Protein AF-0000000072985046 (afdb_homodimer)

Sequence (370 aa):
MKVLVLFSSPNKKGNTFKLLEKFLEGLNQEVDFIDVYHKKIGPCIDCKVCYKIEECAIKDDMIEIYKKINESDLIVIATPIYFANVPSPLKALIDRLQVYWSKKYIRKDRENIREKTGVVLAVGGTYWDNMFMSSEEVLGLAFAAMDVKDIHKVYGVNTDHIPIEKNEEIMKKAYDLGCELKNKYMKVLVLFSSPNKKGNTFKLLEKFLEGLNQEVDFIDVYHKKIGPCIDCKVCYKIEECAIKDDMIEIYKKINESDLIVIATPIYFANVPSPLKALIDRLQVYWSKKYIRKDRENIREKTGVVLAVGGTYWDNMFMSSEEVLGLAFAAMDVKDIHKVYGVNTDHIPIEKNEEIMKKAYDLGCELKNKY

Secondary structure (DSSP, 8-state):
--EEEEE--S-TTSHHHHHHHHHHHHH-S-EEEEEGGGS--PPP----GGGTSSS-S--STHHHHHHHHHH-SEEEEEEE-BTTB--HHHHHHHHTTHHHHHIIIII----SPPPEEEEEEEE-SS--TTTTHHHHHHHHHHHHHTTEEEEEEEEE--TTTS-GGG-HHHHHHHHHHHHHHHHH-/--EEEEE--S-TTSHHHHHHHHHHHHH-S-EEEEEGGGS--PPP----GGGTSSS-S--STHHHHHHHHHH-SEEEEEEE-BTTB--HHHHHHHHTTHHHHHIIIII----S---EEEEEEEE-SS--TTTTHHHHHHHHHHHHHTTEEEEEEEEE--TTTS-GGG-HHHHHHHHHHHHHHHHH-

Solvent-accessible surface area (backbone atoms only — not comparable to full-atom values): 19300 Å² total; per-residue (Å²): 121,40,36,31,36,45,35,38,48,71,51,82,78,35,56,42,38,52,51,46,49,37,19,45,61,33,33,68,65,78,63,49,78,40,61,41,61,78,49,61,61,69,62,60,60,81,80,58,52,24,56,79,41,89,42,70,86,73,87,50,54,53,58,62,49,52,55,47,58,72,66,32,40,32,42,34,39,28,24,38,50,42,69,47,21,60,36,26,52,51,38,12,54,49,46,52,40,46,32,42,40,22,30,61,76,66,54,59,66,77,65,88,81,66,77,20,39,32,35,38,38,36,32,26,47,62,76,58,88,70,50,55,51,29,31,47,52,33,49,49,50,45,36,48,41,65,39,32,78,47,77,44,78,46,74,45,61,31,40,74,80,42,54,48,90,73,37,58,66,56,45,48,51,30,21,52,48,17,40,53,55,46,72,74,97,120,40,34,32,34,44,35,36,46,71,50,81,78,35,56,41,38,52,50,47,49,36,20,45,62,32,32,69,66,77,64,50,79,40,60,41,64,79,50,60,60,71,62,62,59,81,79,58,50,23,56,77,41,90,41,70,85,72,87,49,54,52,57,62,50,51,53,50,59,71,65,32,40,32,41,34,40,28,23,39,50,42,69,47,21,60,37,26,53,49,38,14,54,50,48,51,41,46,32,41,41,22,31,60,75,67,53,58,66,76,66,88,79,64,75,19,39,30,36,40,39,38,30,26,48,63,77,59,89,70,50,54,51,30,30,49,53,34,49,49,50,46,36,49,42,66,38,32,78,48,77,45,78,47,73,45,60,31,41,75,80,42,54,49,89,71,36,59,66,57,45,47,50,31,21,51,49,17,40,52,54,45,73,73,96

InterPro domains:
  IPR005025 NADPH-dependent FMN reductase-like domain [PF03358] (1-126)
  IPR029039 Flavoprotein-like superfamily [G3DSA:3.40.50.360] (1-182)
  IPR029039 Flavoprotein-like superfamily [SSF52218] (1-180)
  IPR051796 Iron-sulfur flavoprotein SsuE-like [PTHR43278] (1-184)

Foldseek 3Di:
DAEEEEEEDPDCPALLNLLVVLLCLLLVDDYHYDDLNPFDFDADPPPCPLLPPLDDPDDGPLVVVVVSLQPHQEYEYGAEADPLAGDPSVVRSLNVLVSLVSCVPRVVPDDPQREHAYEYHYEYQADDPCSNVVHCVSVVVSCVSSRYDHYYYQYHYNCVPPRNVRVVVSSVVSSVNSNVVSVVD/DAEEEEEEDPDCPALLNLLVVLLCLLLVDDYHYDHLNPFDFDADPPPCPLLPPLDDPDDGPLVVVVVSLQPHQEYEYGAEADPLAGDPSVVRSLNVLVSLVSCVPRVVVDDPQREHAYEYHYEYQADDPCSNVVHCVSVVVSCVSSRYDHYYYQYHYNCVPPRNVRVVVSSVVSSVNSNVVSVVD

Radius of gyration: 20.81 Å; Cα contacts (8 Å, |Δi|>4): 736; chains: 2; bounding box: 51×61×40 Å

Structure (mmCIF, N/CA/C/O backbone):
data_AF-0000000072985046-model_v1
#
loop_
_entity.id
_entity.type
_entity.pdbx_description
1 polymer 'Iron-sulfur flavoprotein'
#
loop_
_atom_site.group_PDB
_atom_site.id
_atom_site.type_symbol
_atom_site.label_atom_id
_atom_site.label_alt_id
_atom_site.label_comp_id
_atom_site.label_asym_id
_atom_site.label_entity_id
_atom_site.label_seq_id
_atom_site.pdbx_PDB_ins_code
_atom_site.Cartn_x
_atom_site.Cartn_y
_atom_site.Cartn_z
_atom_site.occupancy
_atom_site.B_iso_or_equiv
_atom_site.auth_seq_id
_atom_site.auth_comp_id
_atom_site.auth_asym_id
_atom_site.auth_atom_id
_atom_site.pdbx_PDB_model_num
ATOM 1 N N . MET A 1 1 ? -6.086 26.812 14.359 1 90.75 1 MET A N 1
ATOM 2 C CA . MET A 1 1 ? -6.039 25.703 13.398 1 90.75 1 MET A CA 1
ATOM 3 C C . MET A 1 1 ? -5.41 24.469 14.023 1 90.75 1 MET A C 1
ATOM 5 O O . MET A 1 1 ? -4.367 24.547 14.672 1 90.75 1 MET A O 1
ATOM 9 N N . LYS A 1 2 ? -6.039 23.297 14.031 1 96.19 2 LYS A N 1
ATOM 10 C CA . LYS A 1 2 ? -5.473 22.047 14.523 1 96.19 2 LYS A CA 1
ATOM 11 C C . LYS A 1 2 ? -4.824 21.25 13.383 1 96.19 2 LYS A C 1
ATOM 13 O O . LYS A 1 2 ? -5.508 20.828 12.453 1 96.19 2 LYS A O 1
ATOM 18 N N . VAL A 1 3 ? -3.486 21.047 13.523 1 98.31 3 VAL A N 1
ATOM 19 C CA . VAL A 1 3 ? -2.719 20.406 12.461 1 98.31 3 VAL A CA 1
ATOM 20 C C . VAL A 1 3 ? -2.307 19 12.891 1 98.31 3 VAL A C 1
ATOM 22 O O . VAL A 1 3 ? -1.715 18.828 13.961 1 98.31 3 VAL A O 1
ATOM 25 N N . LEU A 1 4 ? -2.674 18.047 12.094 1 98.75 4 LEU A N 1
ATOM 26 C CA . LEU A 1 4 ? -2.246 16.672 12.305 1 98.75 4 LEU A CA 1
ATOM 27 C C . LEU A 1 4 ? -1.216 16.25 11.266 1 98.75 4 LEU A C 1
ATOM 29 O O . LEU A 1 4 ? -1.454 16.391 10.062 1 98.75 4 LEU A O 1
ATOM 33 N N . VAL A 1 5 ? -0.057 15.852 11.711 1 98.88 5 VAL A N 1
ATOM 34 C CA . VAL A 1 5 ? 0.98 15.312 10.836 1 98.88 5 VAL A CA 1
ATOM 35 C C . VAL A 1 5 ? 1.042 13.797 10.977 1 98.88 5 VAL A C 1
ATOM 37 O O . VAL A 1 5 ? 1.238 13.273 12.078 1 98.88 5 VAL A O 1
ATOM 40 N N . LEU A 1 6 ? 0.804 13.148 9.891 1 98.88 6 LEU A N 1
ATOM 41 C CA . LEU A 1 6 ? 1.058 11.711 9.781 1 98.88 6 LEU A CA 1
ATOM 42 C C . LEU A 1 6 ? 2.373 11.453 9.055 1 98.88 6 LEU A C 1
ATOM 44 O O . LEU A 1 6 ? 2.428 11.484 7.82 1 98.88 6 LEU A O 1
ATOM 48 N N . PHE A 1 7 ? 3.408 11.203 9.852 1 98.88 7 PHE A N 1
ATOM 49 C CA . PHE A 1 7 ? 4.754 10.977 9.336 1 98.88 7 PHE A CA 1
ATOM 50 C C . PHE A 1 7 ? 5.008 9.492 9.125 1 98.88 7 PHE A C 1
ATOM 52 O O . PHE A 1 7 ? 4.848 8.695 10.055 1 98.88 7 PHE A O 1
ATOM 59 N N . SER A 1 8 ? 5.402 9.117 7.859 1 98.38 8 SER A N 1
ATOM 60 C CA . SER A 1 8 ? 5.434 7.688 7.562 1 98.38 8 SER A CA 1
ATOM 61 C C . SER A 1 8 ? 6.758 7.285 6.922 1 98.38 8 SER A C 1
ATOM 63 O O . SER A 1 8 ? 6.777 6.551 5.934 1 98.38 8 SER A O 1
ATOM 65 N N . SER A 1 9 ? 7.832 7.711 7.508 1 98.25 9 SER A N 1
ATOM 66 C CA . SER A 1 9 ? 9.164 7.285 7.082 1 98.25 9 SER A CA 1
ATOM 67 C C . SER A 1 9 ? 9.891 6.547 8.203 1 98.25 9 SER A C 1
ATOM 69 O O . SER A 1 9 ? 9.789 6.926 9.375 1 98.25 9 SER A O 1
ATOM 71 N N . PRO A 1 10 ? 10.602 5.465 7.82 1 97.56 10 PRO A N 1
ATOM 72 C CA . PRO A 1 10 ? 11.414 4.809 8.852 1 97.56 10 PRO A CA 1
ATOM 73 C C . PRO A 1 10 ? 12.617 5.641 9.273 1 97.56 10 PRO A C 1
ATOM 75 O O . PRO A 1 10 ? 13.172 5.426 10.359 1 97.56 10 PRO A O 1
ATOM 78 N N . ASN A 1 11 ? 13.109 6.516 8.383 1 95.38 11 ASN A N 1
ATOM 79 C CA . ASN A 1 11 ? 14.219 7.41 8.695 1 95.38 11 ASN A CA 1
ATOM 80 C C . ASN A 1 11 ? 13.727 8.719 9.312 1 95.38 11 ASN A C 1
ATOM 82 O O . ASN A 1 11 ? 13.258 9.609 8.602 1 95.38 11 ASN A O 1
ATOM 86 N N . LYS A 1 12 ? 13.945 8.914 10.57 1 94.94 12 LYS A N 1
ATOM 87 C CA . LYS A 1 12 ? 13.383 10.016 11.336 1 94.94 12 LYS A CA 1
ATOM 88 C C . LYS A 1 12 ? 14.055 11.336 10.977 1 94.94 12 LYS A C 1
ATOM 90 O O . LYS A 1 12 ? 13.547 12.414 11.297 1 94.94 12 LYS A O 1
ATOM 95 N N . LYS A 1 13 ? 15.164 11.258 10.305 1 95.38 13 LYS A N 1
ATOM 96 C CA . LYS A 1 13 ? 15.883 12.477 9.961 1 95.38 13 LYS A CA 1
ATOM 97 C C . LYS A 1 13 ? 16.281 12.484 8.492 1 95.38 13 LYS A C 1
ATOM 99 O O . LYS A 1 13 ? 17.281 13.109 8.117 1 95.38 13 LYS A O 1
ATOM 104 N N . GLY A 1 14 ? 15.562 11.648 7.723 1 96.5 14 GLY A N 1
ATOM 105 C CA . GLY A 1 14 ? 15.898 11.516 6.312 1 96.5 14 GLY A CA 1
ATOM 106 C C . GLY A 1 14 ? 15.242 12.578 5.445 1 96.5 14 GLY A C 1
ATOM 107 O O . GLY A 1 14 ? 14.859 13.641 5.938 1 96.5 14 GLY A O 1
ATOM 108 N N . ASN A 1 15 ? 15.211 12.336 4.18 1 97.94 15 ASN A N 1
ATOM 109 C CA . ASN A 1 15 ? 14.719 13.281 3.182 1 97.94 15 ASN A CA 1
ATOM 110 C C . ASN A 1 15 ? 13.273 13.68 3.443 1 97.94 15 ASN A C 1
ATOM 112 O O . ASN A 1 15 ? 12.914 14.852 3.354 1 97.94 15 ASN A O 1
ATOM 116 N N . THR A 1 16 ? 12.453 12.695 3.785 1 98.44 16 THR A N 1
ATOM 117 C CA . THR A 1 16 ? 11.039 12.953 4.055 1 98.44 16 THR A CA 1
ATOM 118 C C . THR A 1 16 ? 10.883 13.914 5.227 1 98.44 16 THR A C 1
ATOM 120 O O . THR A 1 16 ? 10.102 14.867 5.156 1 98.44 16 THR A O 1
ATOM 123 N N . PHE A 1 17 ? 11.648 13.688 6.277 1 98.5 17 PHE A N 1
ATOM 124 C CA . PHE A 1 17 ? 11.57 14.523 7.469 1 98.5 17 PHE A CA 1
ATOM 125 C C . PHE A 1 17 ? 12.031 15.945 7.16 1 98.5 17 PHE A C 1
ATOM 127 O O . PHE A 1 17 ? 11.422 16.922 7.613 1 98.5 17 PHE A O 1
ATOM 134 N N . LYS A 1 18 ? 13.102 16.078 6.441 1 98.56 18 LYS A N 1
ATOM 135 C CA . LYS A 1 18 ? 13.633 17.391 6.098 1 98.56 18 LYS A CA 1
ATOM 136 C C . LYS A 1 18 ? 12.625 18.203 5.293 1 98.56 18 LYS A C 1
ATOM 138 O O . LYS A 1 18 ? 12.484 19.406 5.504 1 98.56 18 LYS A O 1
ATOM 143 N N . LEU A 1 19 ? 11.945 17.547 4.375 1 98.75 19 LEU A N 1
ATOM 144 C CA . LEU A 1 19 ? 10.906 18.219 3.6 1 98.75 19 LEU A CA 1
ATOM 145 C C . LEU A 1 19 ? 9.758 18.672 4.504 1 98.75 19 LEU A C 1
ATOM 147 O O . LEU A 1 19 ? 9.281 19.797 4.387 1 98.75 19 LEU A O 1
ATOM 151 N N . LEU A 1 20 ? 9.336 17.766 5.391 1 98.81 20 LEU A N 1
ATOM 152 C CA . LEU A 1 20 ? 8.297 18.094 6.359 1 98.81 20 LEU A CA 1
ATOM 153 C C . LEU A 1 20 ? 8.711 19.266 7.238 1 98.81 20 LEU A C 1
ATOM 155 O O . LEU A 1 20 ? 7.926 20.188 7.461 1 98.81 20 LEU A O 1
ATOM 159 N N . GLU A 1 21 ? 9.93 19.188 7.676 1 98.62 21 GLU A N 1
ATOM 160 C CA . GLU A 1 21 ? 10.445 20.234 8.555 1 98.62 21 GLU A CA 1
ATOM 161 C C . GLU A 1 21 ? 10.391 21.609 7.871 1 98.62 21 GLU A C 1
ATOM 163 O O . GLU A 1 21 ? 10.023 22.594 8.5 1 98.62 21 GLU A O 1
ATOM 168 N N . LYS A 1 22 ? 10.773 21.641 6.668 1 98.75 22 LYS A N 1
ATOM 169 C CA . LYS A 1 22 ? 10.75 22.891 5.922 1 98.75 22 LYS A CA 1
ATOM 170 C C . LYS A 1 22 ? 9.328 23.438 5.793 1 98.75 22 LYS A C 1
ATOM 172 O O . LYS A 1 22 ? 9.094 24.641 5.949 1 98.75 22 LYS A O 1
ATOM 177 N N . PHE A 1 23 ? 8.383 22.547 5.422 1 98.88 23 PHE A N 1
ATOM 178 C CA . PHE A 1 23 ? 6.977 22.922 5.363 1 98.88 23 PHE A CA 1
ATOM 179 C C . PHE A 1 23 ? 6.512 23.484 6.699 1 98.88 23 PHE A C 1
ATOM 181 O O . PHE A 1 23 ? 5.848 24.531 6.738 1 98.88 23 PHE A O 1
ATOM 188 N N . LEU A 1 24 ? 6.867 22.797 7.824 1 98.69 24 LEU A N 1
ATOM 189 C CA . LEU A 1 24 ? 6.426 23.203 9.156 1 98.69 24 LEU A CA 1
ATOM 190 C C . LEU A 1 24 ? 7.059 24.531 9.562 1 98.69 24 LEU A C 1
ATOM 192 O O . LEU A 1 24 ? 6.449 25.312 10.297 1 98.69 24 LEU A O 1
ATOM 196 N N . GLU A 1 25 ? 8.328 24.75 9.133 1 98.56 25 GLU A N 1
ATOM 197 C CA . GLU A 1 25 ? 8.961 26.047 9.359 1 98.56 25 GLU A CA 1
ATOM 198 C C . GLU A 1 25 ? 8.102 27.188 8.805 1 98.56 25 GLU A C 1
ATOM 200 O O . GLU A 1 25 ? 7.941 28.219 9.461 1 98.56 25 GLU A O 1
ATOM 205 N N . GLY A 1 26 ? 7.605 26.984 7.621 1 98.56 26 GLY A N 1
ATOM 206 C CA . GLY A 1 26 ? 6.711 27.969 7.031 1 98.56 26 GLY A CA 1
ATOM 207 C C . GLY A 1 26 ? 5.391 28.094 7.766 1 98.56 26 GLY A C 1
ATOM 208 O O . GLY A 1 26 ? 4.895 29.203 7.977 1 98.56 26 GLY A O 1
ATOM 209 N N . LEU A 1 27 ? 4.836 26.938 8.078 1 98.38 27 LEU A N 1
ATOM 210 C CA . LEU A 1 27 ? 3.551 26.906 8.766 1 98.38 27 LEU A CA 1
ATOM 211 C C . LEU A 1 27 ? 3.652 27.578 10.133 1 98.38 27 LEU A C 1
ATOM 213 O O . LEU A 1 27 ? 2.729 28.281 10.555 1 98.38 27 LEU A O 1
ATOM 217 N N . ASN A 1 28 ? 4.738 27.375 10.906 1 97 28 ASN A N 1
ATOM 218 C CA . ASN A 1 28 ? 5.086 28 12.18 1 97 28 ASN A CA 1
ATOM 219 C C . ASN A 1 28 ? 3.953 27.875 13.195 1 97 28 ASN A C 1
ATOM 221 O O . ASN A 1 28 ? 3.52 28.859 13.781 1 97 28 ASN A O 1
ATOM 225 N N . GLN A 1 29 ? 3.377 26.609 13.352 1 96.19 29 GLN A N 1
ATOM 226 C CA . GLN A 1 29 ? 2.311 26.281 14.297 1 96.19 29 GLN A CA 1
ATOM 227 C C . GLN A 1 29 ? 2.598 24.969 15.023 1 96.19 29 GLN A C 1
ATOM 229 O O . GLN A 1 29 ? 3.379 24.156 14.539 1 96.19 29 GLN A O 1
ATOM 234 N N . GLU A 1 30 ? 2.004 24.906 16.172 1 96.19 30 GLU A N 1
ATOM 235 C CA . GLU A 1 30 ? 2.061 23.609 16.844 1 96.19 30 GLU A CA 1
ATOM 236 C C . GLU A 1 30 ? 1.306 22.547 16.062 1 96.19 30 GLU A C 1
ATOM 238 O O . GLU A 1 30 ? 0.272 22.828 15.461 1 96.19 30 GLU A O 1
ATOM 243 N N . VAL A 1 31 ? 1.843 21.375 16.109 1 98.12 31 VAL A N 1
ATOM 244 C CA . VAL A 1 31 ? 1.216 20.297 15.359 1 98.12 31 VAL A CA 1
ATOM 245 C C . VAL A 1 31 ? 1.075 19.062 16.25 1 98.12 31 VAL A C 1
ATOM 247 O O . VAL A 1 31 ? 1.825 18.891 17.219 1 98.12 31 VAL A O 1
ATOM 250 N N . ASP A 1 32 ? 0.076 18.25 16.062 1 98.25 32 ASP A N 1
ATOM 251 C CA . ASP A 1 32 ? 0.027 16.875 16.547 1 98.25 32 ASP A CA 1
ATOM 252 C C . ASP A 1 32 ? 0.788 15.938 15.625 1 98.25 32 ASP A C 1
ATOM 254 O O . ASP A 1 32 ? 0.343 15.664 14.508 1 98.25 32 ASP A O 1
ATOM 258 N N . PHE A 1 33 ? 1.877 15.477 16.109 1 98.5 33 PHE A N 1
ATOM 259 C CA . PHE A 1 33 ? 2.785 14.68 15.289 1 98.5 33 PHE A CA 1
ATOM 260 C C . PHE A 1 33 ? 2.645 13.195 15.609 1 98.5 33 PHE A C 1
ATOM 262 O O . PHE A 1 33 ? 2.838 12.781 16.75 1 98.5 33 PHE A O 1
ATOM 269 N N . ILE A 1 34 ? 2.262 12.438 14.609 1 98.69 34 ILE A N 1
ATOM 270 C CA . ILE A 1 34 ? 2.174 10.984 14.773 1 98.69 34 ILE A CA 1
ATOM 271 C C . ILE A 1 34 ? 3.211 10.305 13.891 1 98.69 34 ILE A C 1
ATOM 273 O O . ILE A 1 34 ? 3.191 10.461 12.664 1 98.69 34 ILE A O 1
ATOM 277 N N . ASP A 1 35 ? 4.105 9.602 14.492 1 98.31 35 ASP A N 1
ATOM 278 C CA . ASP A 1 35 ? 5.027 8.719 13.781 1 98.31 35 ASP A CA 1
ATOM 279 C C . ASP A 1 35 ? 4.371 7.387 13.445 1 98.31 35 ASP A C 1
ATOM 281 O O . ASP A 1 35 ? 4.414 6.449 14.242 1 98.31 35 ASP A O 1
ATOM 285 N N . VAL A 1 36 ? 3.885 7.262 12.234 1 98.38 36 VAL A N 1
ATOM 286 C CA . VAL A 1 36 ? 3.043 6.141 11.836 1 98.38 36 VAL A CA 1
ATOM 287 C C . VAL A 1 36 ? 3.857 4.848 11.852 1 98.38 36 VAL A C 1
ATOM 289 O O . VAL A 1 36 ? 3.334 3.779 12.172 1 98.38 36 VAL A O 1
ATOM 292 N N . TYR A 1 37 ? 5.152 4.875 11.562 1 95.94 37 TYR A N 1
ATOM 293 C CA . TYR A 1 37 ? 6.004 3.695 11.445 1 95.94 37 TYR A CA 1
ATOM 294 C C . TYR A 1 37 ? 6.172 3.008 12.797 1 95.94 37 TYR A C 1
ATOM 296 O O . TYR A 1 37 ? 6.457 1.811 12.859 1 95.94 37 TYR A O 1
ATOM 304 N N . HIS A 1 38 ? 5.961 3.744 13.828 1 94.62 38 HIS A N 1
ATOM 305 C CA . HIS A 1 38 ? 6.195 3.18 15.156 1 94.62 38 HIS A CA 1
ATOM 306 C C . HIS A 1 38 ? 4.883 2.916 15.883 1 94.62 38 HIS A C 1
ATOM 308 O O . HIS A 1 38 ? 4.883 2.566 17.062 1 94.62 38 HIS A O 1
ATOM 314 N N . LYS A 1 39 ? 3.797 3.135 15.234 1 97.69 39 LYS A N 1
ATOM 315 C CA . LYS A 1 39 ? 2.484 2.807 15.781 1 97.69 39 LYS A CA 1
ATOM 316 C C . LYS A 1 39 ? 2.117 1.353 15.5 1 97.69 39 LYS A C 1
ATOM 318 O O . LYS A 1 39 ? 2.576 0.772 14.516 1 97.69 39 LYS A O 1
ATOM 323 N N . LYS A 1 40 ? 1.414 0.791 16.422 1 97.44 40 LYS A N 1
ATOM 324 C CA . LYS A 1 40 ? 0.851 -0.54 16.219 1 97.44 40 LYS A CA 1
ATOM 325 C C . LYS A 1 40 ? -0.545 -0.458 15.602 1 97.44 40 LYS A C 1
ATOM 327 O O . LYS A 1 40 ? -1.539 -0.354 16.328 1 97.44 40 LYS A O 1
ATOM 332 N N . ILE A 1 41 ? -0.606 -0.567 14.312 1 98.31 41 ILE A N 1
ATOM 333 C CA . ILE A 1 41 ? -1.854 -0.522 13.562 1 98.31 41 ILE A CA 1
ATOM 334 C C . ILE A 1 41 ? -2.039 -1.827 12.789 1 98.31 41 ILE A C 1
ATOM 336 O O . ILE A 1 41 ? -1.304 -2.105 11.836 1 98.31 41 ILE A O 1
ATOM 340 N N . GLY A 1 42 ? -2.959 -2.674 13.211 1 97.75 42 GLY A N 1
ATOM 341 C CA . GLY A 1 42 ? -3.248 -3.918 12.516 1 97.75 42 GLY A CA 1
ATOM 342 C C . GLY A 1 42 ? -3.949 -3.709 11.18 1 97.75 42 GLY A C 1
ATOM 343 O O . GLY A 1 42 ? -4.594 -2.68 10.969 1 97.75 42 GLY A O 1
ATOM 344 N N . PRO A 1 43 ? -3.74 -4.668 10.297 1 98.25 43 PRO A N 1
ATOM 345 C CA . PRO A 1 43 ? -4.453 -4.555 9.016 1 98.25 43 PRO A CA 1
ATOM 346 C C . PRO A 1 43 ? -5.969 -4.656 9.18 1 98.25 43 PRO A C 1
ATOM 348 O O . PRO A 1 43 ? -6.453 -5.273 10.133 1 98.25 43 PRO A O 1
ATOM 351 N N . CYS A 1 44 ? -6.699 -3.971 8.305 1 98.12 44 CYS A N 1
ATOM 352 C CA . CYS A 1 44 ? -8.141 -4.176 8.25 1 98.12 44 CYS A CA 1
ATOM 353 C C . CYS A 1 44 ? -8.477 -5.645 8.008 1 98.12 44 CYS A C 1
ATOM 355 O O . CYS A 1 44 ? -7.895 -6.281 7.129 1 98.12 44 CYS A O 1
ATOM 357 N N . ILE A 1 45 ? -9.453 -6.16 8.75 1 97.06 45 ILE A N 1
ATOM 358 C CA . ILE A 1 45 ? -9.75 -7.582 8.641 1 97.06 45 ILE A CA 1
ATOM 359 C C . ILE A 1 45 ? -11.117 -7.777 7.992 1 97.06 45 ILE A C 1
ATOM 361 O O . ILE A 1 45 ? -11.672 -8.875 8.008 1 97.06 45 ILE A O 1
ATOM 365 N N . ASP A 1 46 ? -11.625 -6.68 7.516 1 96.19 46 ASP A N 1
ATOM 366 C CA . ASP A 1 46 ? -12.883 -6.695 6.77 1 96.19 46 ASP A CA 1
ATOM 367 C C . ASP A 1 46 ? -13.992 -7.363 7.578 1 96.19 46 ASP A C 1
ATOM 369 O O . ASP A 1 46 ? -14.758 -8.164 7.043 1 96.19 46 ASP A O 1
ATOM 373 N N . CYS A 1 47 ? -14.148 -7.051 8.82 1 96.56 47 CYS A N 1
ATOM 374 C CA . CYS A 1 47 ? -15.156 -7.652 9.688 1 96.56 47 CYS A CA 1
ATOM 375 C C . CYS A 1 47 ? -16.516 -6.98 9.508 1 96.56 47 CYS A C 1
ATOM 377 O O . CYS A 1 47 ? -17.531 -7.496 9.961 1 96.56 47 CYS A O 1
ATOM 379 N N . LYS A 1 48 ? -16.562 -5.824 9.031 1 94.81 48 LYS A N 1
ATOM 380 C CA . LYS A 1 48 ? -17.75 -5.094 8.602 1 94.81 48 LYS A CA 1
ATOM 381 C C . LYS A 1 48 ? -18.484 -4.496 9.797 1 94.81 48 LYS A C 1
ATOM 383 O O . LYS A 1 48 ? -19.641 -4.066 9.672 1 94.81 48 LYS A O 1
ATOM 388 N N . VAL A 1 49 ? -17.859 -4.473 10.914 1 97.19 49 VAL A N 1
ATOM 389 C CA . VAL A 1 49 ? -18.438 -3.807 12.07 1 97.19 49 VAL A CA 1
ATOM 390 C C . VAL A 1 49 ? -18.719 -2.342 11.742 1 97.19 49 VAL A C 1
ATOM 392 O O . VAL A 1 49 ? -19.766 -1.808 12.094 1 97.19 49 VAL A O 1
ATOM 395 N N . CYS A 1 50 ? -17.828 -1.75 10.969 1 96.19 50 CYS A N 1
ATOM 396 C CA . CYS A 1 50 ? -17.922 -0.327 10.664 1 96.19 50 CYS A CA 1
ATOM 397 C C . CYS A 1 50 ? -19.062 -0.06 9.688 1 96.19 50 CYS A C 1
ATOM 399 O O . CYS A 1 50 ? -19.438 1.094 9.453 1 96.19 50 CYS A O 1
ATOM 401 N N . TYR A 1 51 ? -19.625 -1.151 9.117 1 95 51 TYR A N 1
ATOM 402 C CA . TYR A 1 51 ? -20.781 -1.005 8.266 1 95 51 TYR A CA 1
ATOM 403 C C . TYR A 1 51 ? -22.031 -0.69 9.086 1 95 51 TYR A C 1
ATOM 405 O O . TYR A 1 51 ? -23.016 -0.176 8.555 1 95 51 TYR A O 1
ATOM 413 N N . LYS A 1 52 ? -21.984 -1.006 10.445 1 95.81 52 LYS A N 1
ATOM 414 C CA . LYS A 1 52 ? -23.156 -0.869 11.305 1 95.81 52 LYS A CA 1
ATOM 415 C C . LYS A 1 52 ? -22.984 0.294 12.281 1 95.81 52 LYS A C 1
ATOM 417 O O . LYS A 1 52 ? -23.969 0.969 12.625 1 95.81 52 LYS A O 1
ATOM 422 N N . ILE A 1 53 ? -21.812 0.523 12.742 1 94.38 53 ILE A N 1
ATOM 423 C CA . ILE A 1 53 ? -21.547 1.6 13.688 1 94.38 53 ILE A CA 1
ATOM 424 C C . ILE A 1 53 ? -20.266 2.328 13.281 1 94.38 53 ILE A C 1
ATOM 426 O O . ILE A 1 53 ? -19.406 1.764 12.594 1 94.38 53 ILE A O 1
ATOM 430 N N . GLU A 1 54 ? -20.047 3.533 13.68 1 91.88 54 GLU A N 1
ATOM 431 C CA . GLU A 1 54 ? -18.859 4.316 13.359 1 91.88 54 GLU A CA 1
ATOM 432 C C . GLU A 1 54 ? -17.703 3.971 14.289 1 91.88 54 GLU A C 1
ATOM 434 O O . GLU A 1 54 ? -17.156 4.848 14.961 1 91.88 54 GLU A O 1
ATOM 439 N N . GLU A 1 55 ? -17.422 2.787 14.266 1 94.19 55 GLU A N 1
ATOM 440 C CA . GLU A 1 55 ? -16.328 2.287 15.094 1 94.19 55 GLU A CA 1
ATOM 441 C C . GLU A 1 55 ? -15.641 1.099 14.43 1 94.19 55 GLU A C 1
ATOM 443 O O . GLU A 1 55 ? -16.266 0.334 13.695 1 94.19 55 GLU A O 1
ATOM 448 N N . CYS A 1 56 ? -14.367 1.035 14.672 1 96.94 56 CYS A N 1
ATOM 449 C CA . CYS A 1 56 ? -13.617 -0.146 14.258 1 96.94 56 CYS A CA 1
ATOM 450 C C . CYS A 1 56 ? -13.586 -1.189 15.367 1 96.94 56 CYS A C 1
ATOM 452 O O . CYS A 1 56 ? -13.445 -0.848 16.547 1 96.94 56 CYS A O 1
ATOM 454 N N . ALA A 1 57 ? -13.625 -2.475 15.023 1 97.19 57 ALA A N 1
ATOM 455 C CA . ALA A 1 57 ? -13.625 -3.564 16 1 97.19 57 ALA A CA 1
ATOM 456 C C . ALA A 1 57 ? -12.234 -3.768 16.594 1 97.19 57 ALA A C 1
ATOM 458 O O . ALA A 1 57 ? -12.094 -4.328 17.688 1 97.19 57 ALA A O 1
ATOM 459 N N . ILE A 1 58 ? -11.227 -3.354 15.844 1 97.62 58 ILE A N 1
ATOM 460 C CA . ILE A 1 58 ? -9.844 -3.533 16.266 1 97.62 58 ILE A CA 1
ATOM 461 C C . ILE A 1 58 ? -9.453 -2.404 17.219 1 97.62 58 ILE A C 1
ATOM 463 O O . ILE A 1 58 ? -9.602 -1.225 16.891 1 97.62 58 ILE A O 1
ATOM 467 N N . LYS A 1 59 ? -9.008 -2.701 18.406 1 97.5 59 LYS A N 1
ATOM 468 C CA . LYS A 1 59 ? -8.57 -1.715 19.391 1 97.5 59 LYS A CA 1
ATOM 469 C C . LYS A 1 59 ? -7.043 -1.631 19.438 1 97.5 59 LYS A C 1
ATOM 471 O O . LYS A 1 59 ? -6.395 -2.426 20.109 1 97.5 59 LYS A O 1
ATOM 476 N N . ASP A 1 60 ? -6.488 -0.791 18.734 1 98.31 60 ASP A N 1
ATOM 477 C CA . ASP A 1 60 ? -5.051 -0.547 18.719 1 98.31 60 ASP A CA 1
ATOM 478 C C . ASP A 1 60 ? -4.746 0.944 18.594 1 98.31 60 ASP A C 1
ATOM 480 O O . ASP A 1 60 ? -5.559 1.783 19 1 98.31 60 ASP A O 1
ATOM 484 N N . ASP A 1 61 ? -3.594 1.335 18.172 1 98.44 61 ASP A N 1
ATOM 485 C CA . ASP A 1 61 ? -3.156 2.727 18.156 1 98.44 61 ASP A CA 1
ATOM 486 C C . ASP A 1 61 ? -4.012 3.564 17.219 1 98.44 61 ASP A C 1
ATOM 488 O O . ASP A 1 61 ? -3.98 4.797 17.266 1 98.44 61 ASP A O 1
ATOM 492 N N . MET A 1 62 ? -4.824 2.902 16.344 1 98.38 62 MET A N 1
ATOM 493 C CA . MET A 1 62 ? -5.656 3.635 15.398 1 98.38 62 MET A CA 1
ATOM 494 C C . MET A 1 62 ? -6.723 4.445 16.125 1 98.38 62 MET A C 1
ATOM 496 O O . MET A 1 62 ? -7.215 5.445 15.594 1 98.38 62 MET A O 1
ATOM 500 N N . ILE A 1 63 ? -7.117 4.02 17.312 1 97.38 63 ILE A N 1
ATOM 501 C CA . ILE A 1 63 ? -8.188 4.676 18.062 1 97.38 63 ILE A CA 1
ATOM 502 C C . ILE A 1 63 ? -7.816 6.137 18.312 1 97.38 63 ILE A C 1
ATOM 504 O O . ILE A 1 63 ? -8.609 7.039 18.047 1 97.38 63 ILE A O 1
ATOM 508 N N . GLU A 1 64 ? -6.617 6.316 18.781 1 97.38 64 GLU A N 1
ATOM 509 C CA . GLU A 1 64 ? -6.168 7.684 19.031 1 97.38 64 GLU A CA 1
ATOM 510 C C . GLU A 1 64 ? -6.051 8.477 17.734 1 97.38 64 GLU A C 1
ATOM 512 O O . GLU A 1 64 ? -6.32 9.68 17.703 1 97.38 64 GLU A O 1
ATOM 517 N N . ILE A 1 65 ? -5.688 7.84 16.688 1 98.38 65 ILE A N 1
ATOM 518 C CA . ILE A 1 65 ? -5.488 8.492 15.391 1 98.38 65 ILE A CA 1
ATOM 519 C C . ILE A 1 65 ? -6.836 8.953 14.836 1 98.38 65 ILE A C 1
ATOM 521 O O . ILE A 1 65 ? -6.953 10.062 14.312 1 98.38 65 ILE A O 1
ATOM 525 N N . TYR A 1 66 ? -7.879 8.125 15.039 1 97.38 66 TYR A N 1
ATOM 526 C CA . TYR A 1 66 ? -9.219 8.539 14.641 1 97.38 66 TYR A CA 1
ATOM 527 C C . TYR A 1 66 ? -9.609 9.852 15.32 1 97.38 66 TYR A C 1
ATOM 529 O O . TYR A 1 66 ? -10.109 10.766 14.672 1 97.38 66 TYR A O 1
ATOM 537 N N . LYS A 1 67 ? -9.398 9.914 16.594 1 96.81 67 LYS A N 1
ATOM 538 C CA . LYS A 1 67 ? -9.734 11.109 17.359 1 96.81 67 LYS A CA 1
ATOM 539 C C . LYS A 1 67 ? -9 12.328 16.828 1 96.81 67 LYS A C 1
ATOM 541 O O . LYS A 1 67 ? -9.609 13.383 16.625 1 96.81 67 LYS A O 1
ATOM 546 N N . LYS A 1 68 ? -7.75 12.148 16.547 1 97.81 68 LYS A N 1
ATOM 547 C CA . LYS A 1 68 ? -6.938 13.266 16.062 1 97.81 68 LYS A CA 1
ATOM 548 C C . LYS A 1 68 ? -7.355 13.688 14.664 1 97.81 68 LYS A C 1
ATOM 550 O O . LYS A 1 68 ? -7.352 14.883 14.344 1 97.81 68 LYS A O 1
ATOM 555 N N . ILE A 1 69 ? -7.691 12.75 13.828 1 97.38 69 ILE A N 1
ATOM 556 C CA . ILE A 1 69 ? -8.203 13.062 12.5 1 97.38 69 ILE A CA 1
ATOM 557 C C . ILE A 1 69 ? -9.477 13.898 12.617 1 97.38 69 ILE A C 1
ATOM 559 O O . ILE A 1 69 ? -9.602 14.93 11.953 1 97.38 69 ILE A O 1
ATOM 563 N N . ASN A 1 70 ? -10.344 13.469 13.508 1 95.56 70 ASN A N 1
ATOM 564 C CA . ASN A 1 70 ? -11.633 14.133 13.664 1 95.56 70 ASN A CA 1
ATOM 565 C C . ASN A 1 70 ? -11.469 15.562 14.156 1 95.56 70 ASN A C 1
ATOM 567 O O . ASN A 1 70 ? -12.258 16.438 13.805 1 95.56 70 ASN A O 1
ATOM 571 N N . GLU A 1 71 ? -10.469 15.812 14.859 1 95.44 71 GLU A N 1
ATOM 572 C CA . GLU A 1 71 ? -10.281 17.109 15.5 1 95.44 71 GLU A CA 1
ATOM 573 C C . GLU A 1 71 ? -9.453 18.047 14.625 1 95.44 71 GLU A C 1
ATOM 575 O O . GLU A 1 71 ? -9.398 19.25 14.883 1 95.44 71 GLU A O 1
ATOM 580 N N . SER A 1 72 ? -8.922 17.594 13.562 1 96.5 72 SER A N 1
ATOM 581 C CA . SER A 1 72 ? -7.938 18.375 12.812 1 96.5 72 SER A CA 1
ATOM 582 C C . SER A 1 72 ? -8.602 19.234 11.75 1 96.5 72 SER A C 1
ATOM 584 O O . SER A 1 72 ? -9.695 18.922 11.281 1 96.5 72 SER A O 1
ATOM 586 N N . ASP A 1 73 ? -7.949 20.375 11.461 1 96.75 73 ASP A N 1
ATOM 587 C CA . ASP A 1 73 ? -8.328 21.25 10.359 1 96.75 73 ASP A CA 1
ATOM 588 C C . ASP A 1 73 ? -7.449 21.016 9.141 1 96.75 73 ASP A C 1
ATOM 590 O O . ASP A 1 73 ? -7.883 21.219 8.008 1 96.75 73 ASP A O 1
ATOM 594 N N . LEU A 1 74 ? -6.211 20.641 9.406 1 98 74 LEU A N 1
ATOM 595 C CA . LEU A 1 74 ? -5.184 20.375 8.406 1 98 74 LEU A CA 1
ATOM 596 C C . LEU A 1 74 ? -4.512 19.031 8.656 1 98 74 LEU A C 1
ATOM 598 O O . LEU A 1 74 ? -4.047 18.766 9.766 1 98 74 LEU A O 1
ATOM 602 N N . ILE A 1 75 ? -4.551 18.203 7.652 1 98.75 75 ILE A N 1
ATOM 603 C CA . ILE A 1 75 ? -3.881 16.906 7.754 1 98.75 75 ILE A CA 1
ATOM 604 C C . ILE A 1 75 ? -2.699 16.859 6.789 1 98.75 75 ILE A C 1
ATOM 606 O O . ILE A 1 75 ? -2.873 17.016 5.578 1 98.75 75 ILE A O 1
ATOM 610 N N . VAL A 1 76 ? -1.501 16.688 7.301 1 98.94 76 VAL A N 1
ATOM 611 C CA . VAL A 1 76 ? -0.271 16.594 6.523 1 98.94 76 VAL A CA 1
ATOM 612 C C . VAL A 1 76 ? 0.228 15.148 6.523 1 98.94 76 VAL A C 1
ATOM 614 O O . VAL A 1 76 ? 0.46 14.57 7.586 1 98.94 76 VAL A O 1
ATOM 617 N N . ILE A 1 77 ? 0.342 14.594 5.367 1 98.94 77 ILE A N 1
ATOM 618 C CA . ILE A 1 77 ? 0.96 13.281 5.223 1 98.94 77 ILE A CA 1
ATOM 619 C C . ILE A 1 77 ? 2.35 13.43 4.605 1 98.94 77 ILE A C 1
ATOM 621 O O . ILE A 1 77 ? 2.486 13.906 3.477 1 98.94 77 ILE A O 1
ATOM 625 N N . ALA A 1 78 ? 3.354 13.148 5.344 1 98.88 78 ALA A N 1
ATOM 626 C CA . ALA A 1 78 ? 4.742 13.125 4.883 1 98.88 78 ALA A CA 1
ATOM 627 C C . ALA A 1 78 ? 5.25 11.695 4.738 1 98.88 78 ALA A C 1
ATOM 629 O O . ALA A 1 78 ? 5.297 10.945 5.719 1 98.88 78 ALA A O 1
ATOM 630 N N . THR A 1 79 ? 5.668 11.352 3.562 1 98.75 79 THR A N 1
ATOM 631 C CA . THR A 1 79 ? 5.91 9.93 3.33 1 98.75 79 THR A CA 1
ATOM 632 C C . THR A 1 79 ? 6.926 9.734 2.207 1 98.75 79 THR A C 1
ATOM 634 O O . THR A 1 79 ? 6.926 10.477 1.226 1 98.75 79 THR A O 1
ATOM 637 N N . PRO A 1 80 ? 7.809 8.742 2.328 1 98.06 80 PRO A N 1
ATOM 638 C CA . PRO A 1 80 ? 8.523 8.258 1.145 1 98.06 80 PRO A CA 1
ATOM 639 C C . PRO A 1 80 ? 7.641 7.422 0.221 1 98.06 80 PRO A C 1
ATOM 641 O O . PRO A 1 80 ? 6.508 7.094 0.578 1 98.06 80 PRO A O 1
ATOM 644 N N . ILE A 1 81 ? 8.148 7.188 -0.981 1 97.75 81 ILE A N 1
ATOM 645 C CA . ILE A 1 81 ? 7.48 6.289 -1.921 1 97.75 81 ILE A CA 1
ATOM 646 C C . ILE A 1 81 ? 8.258 4.98 -2.023 1 97.75 81 ILE A C 1
ATOM 648 O O . ILE A 1 81 ? 9.438 4.98 -2.381 1 97.75 81 ILE A O 1
ATOM 652 N N . TYR A 1 82 ? 7.66 3.883 -1.63 1 97.56 82 TYR A N 1
ATOM 653 C CA . TYR A 1 82 ? 8.211 2.535 -1.725 1 97.56 82 TYR A CA 1
ATOM 654 C C . TYR A 1 82 ? 7.438 1.7 -2.736 1 97.56 82 TYR A C 1
ATOM 656 O O . TYR A 1 82 ? 6.23 1.48 -2.576 1 97.56 82 TYR A O 1
ATOM 664 N N . PHE A 1 83 ? 8.164 1.271 -3.773 1 97.38 83 PHE A N 1
ATOM 665 C CA . PHE A 1 83 ? 7.551 0.485 -4.836 1 97.38 83 PHE A CA 1
ATOM 666 C C . PHE A 1 83 ? 6.32 1.193 -5.391 1 97.38 83 PHE A C 1
ATOM 668 O O . PHE A 1 83 ? 5.242 0.604 -5.469 1 97.38 83 PHE A O 1
ATOM 675 N N . ALA A 1 84 ? 6.465 2.459 -5.668 1 97.06 84 ALA A N 1
ATOM 676 C CA . ALA A 1 84 ? 5.535 3.309 -6.406 1 97.06 84 ALA A CA 1
ATOM 677 C C . ALA A 1 84 ? 4.359 3.734 -5.527 1 97.06 84 ALA A C 1
ATOM 679 O O . ALA A 1 84 ? 3.406 4.348 -6.012 1 97.06 84 ALA A O 1
ATOM 680 N N . ASN A 1 85 ? 4.387 3.469 -4.281 1 98.31 85 ASN A N 1
ATOM 681 C CA . ASN A 1 85 ? 3.281 3.834 -3.4 1 98.31 85 ASN A CA 1
ATOM 682 C C . ASN A 1 85 ? 3.762 4.102 -1.978 1 98.31 85 ASN A C 1
ATOM 684 O O . ASN A 1 85 ? 4.965 4.141 -1.721 1 98.31 85 ASN A O 1
ATOM 688 N N . VAL A 1 86 ? 2.846 4.391 -1.039 1 98.69 86 VAL A N 1
ATOM 689 C CA . VAL A 1 86 ? 3.184 4.684 0.349 1 98.69 86 VAL A CA 1
ATOM 690 C C . VAL A 1 86 ? 3.707 3.422 1.033 1 98.69 86 VAL A C 1
ATOM 692 O O . VAL A 1 86 ? 3.4 2.307 0.608 1 98.69 86 VAL A O 1
ATOM 695 N N . PRO A 1 87 ? 4.543 3.592 2.072 1 98.69 87 PRO A N 1
ATOM 696 C CA . PRO A 1 87 ? 5.008 2.42 2.818 1 98.69 87 PRO A CA 1
ATOM 697 C C . PRO A 1 87 ? 3.875 1.677 3.52 1 98.69 87 PRO A C 1
ATOM 699 O O . PRO A 1 87 ? 2.818 2.258 3.779 1 98.69 87 PRO A O 1
ATOM 702 N N . SER A 1 88 ? 4.16 0.423 3.83 1 98.75 88 SER A N 1
ATOM 703 C CA . SER A 1 88 ? 3.129 -0.485 4.324 1 98.75 88 SER A CA 1
ATOM 704 C C . SER A 1 88 ? 2.52 0.026 5.625 1 98.75 88 SER A C 1
ATOM 706 O O . SER A 1 88 ? 1.318 -0.125 5.855 1 98.75 88 SER A O 1
ATOM 708 N N . PRO A 1 89 ? 3.262 0.69 6.566 1 98.75 89 PRO A N 1
ATOM 709 C CA . PRO A 1 89 ? 2.609 1.175 7.785 1 98.75 89 PRO A CA 1
ATOM 710 C C . PRO A 1 89 ? 1.55 2.238 7.504 1 98.75 89 PRO A C 1
ATOM 712 O O . PRO A 1 89 ? 0.488 2.236 8.133 1 98.75 89 PRO A O 1
ATOM 715 N N . LEU A 1 90 ? 1.854 3.143 6.566 1 98.88 90 LEU A N 1
ATOM 716 C CA . LEU A 1 90 ? 0.853 4.137 6.199 1 98.88 90 LEU A CA 1
ATOM 717 C C . LEU A 1 90 ? -0.324 3.486 5.48 1 98.88 90 LEU A C 1
ATOM 719 O O . LEU A 1 90 ? -1.474 3.893 5.668 1 98.88 90 LEU A O 1
ATOM 723 N N . LYS A 1 91 ? -0.025 2.494 4.645 1 98.88 91 LYS A N 1
ATOM 724 C CA . LYS A 1 91 ? -1.101 1.786 3.957 1 98.88 91 LYS A CA 1
ATOM 725 C C . LYS A 1 91 ? -2.031 1.098 4.953 1 98.88 91 LYS A C 1
ATOM 727 O O . LYS A 1 91 ? -3.236 1 4.719 1 98.88 91 LYS A O 1
ATOM 732 N N . ALA A 1 92 ? -1.484 0.566 6.023 1 98.81 92 ALA A N 1
ATOM 733 C CA . ALA A 1 92 ? -2.316 -0.029 7.066 1 98.81 92 ALA A CA 1
ATOM 734 C C . ALA A 1 92 ? -3.273 1.001 7.66 1 98.81 92 ALA A C 1
ATOM 736 O O . ALA A 1 92 ? -4.461 0.725 7.836 1 98.81 92 ALA A O 1
ATOM 737 N N . LEU A 1 93 ? -2.766 2.172 7.98 1 98.94 93 LEU A N 1
ATOM 738 C CA . LEU A 1 93 ? -3.6 3.258 8.484 1 98.94 93 LEU A CA 1
ATOM 739 C C . LEU A 1 93 ? -4.699 3.602 7.484 1 98.94 93 LEU A C 1
ATOM 741 O O . LEU A 1 93 ? -5.867 3.74 7.859 1 98.94 93 LEU A O 1
ATOM 745 N N . ILE A 1 94 ? -4.32 3.707 6.223 1 98.88 94 ILE A N 1
ATOM 746 C CA . ILE A 1 94 ? -5.254 4.094 5.168 1 98.88 94 ILE A CA 1
ATOM 747 C C . ILE A 1 94 ? -6.352 3.035 5.039 1 98.88 94 ILE A C 1
ATOM 749 O O . ILE A 1 94 ? -7.531 3.367 4.918 1 98.88 94 ILE A O 1
ATOM 753 N N . ASP A 1 95 ? -5.965 1.735 5.102 1 98.62 95 ASP A N 1
ATOM 754 C CA . ASP A 1 95 ? -6.957 0.667 5.008 1 98.62 95 ASP A CA 1
ATOM 755 C C . ASP A 1 95 ? -7.953 0.737 6.16 1 98.62 95 ASP A C 1
ATOM 757 O O . ASP A 1 95 ? -9.117 0.363 6.004 1 98.62 95 ASP A O 1
ATOM 761 N N . ARG A 1 96 ? -7.523 1.271 7.27 1 98.56 96 ARG A N 1
ATOM 762 C CA . ARG A 1 96 ? -8.344 1.352 8.477 1 98.56 96 ARG A CA 1
ATOM 763 C C . ARG A 1 96 ? -9.266 2.561 8.422 1 98.56 96 ARG A C 1
ATOM 765 O O . ARG A 1 96 ? -10.102 2.746 9.312 1 98.56 96 ARG A O 1
ATOM 772 N N . LEU A 1 97 ? -9.109 3.424 7.402 1 98.31 97 LEU A N 1
ATOM 773 C CA . LEU A 1 97 ? -10.031 4.535 7.215 1 98.31 97 LEU A CA 1
ATOM 774 C C . LEU A 1 97 ? -11.375 4.035 6.684 1 98.31 97 LEU A C 1
ATOM 776 O O . LEU A 1 97 ? -12.266 4.836 6.398 1 98.31 97 LEU A O 1
ATOM 780 N N . GLN A 1 98 ? -11.469 2.717 6.566 1 97.06 98 GLN A N 1
ATOM 781 C CA . GLN A 1 98 ? -12.727 2.096 6.148 1 97.06 98 GLN A CA 1
ATOM 782 C C . GLN A 1 98 ? -13.891 2.562 7.02 1 97.06 98 GLN A C 1
ATOM 784 O O . GLN A 1 98 ? -15.016 2.674 6.543 1 97.06 98 GLN A O 1
ATOM 789 N N . VAL A 1 99 ? -13.633 2.924 8.25 1 96.19 99 VAL A N 1
ATOM 790 C CA . VAL A 1 99 ? -14.641 3.439 9.172 1 96.19 99 VAL A CA 1
ATOM 791 C C . VAL A 1 99 ? -15.273 4.703 8.586 1 96.19 99 VAL A C 1
ATOM 793 O O . VAL A 1 99 ? -16.5 4.871 8.633 1 96.19 99 VAL A O 1
ATOM 796 N N . TYR A 1 100 ? -14.438 5.543 8.023 1 95.88 100 TYR A N 1
ATOM 797 C CA . TYR A 1 100 ? -14.93 6.789 7.438 1 95.88 100 TYR A CA 1
ATOM 798 C C . TYR A 1 100 ? -15.609 6.531 6.098 1 95.88 100 TYR A C 1
ATOM 800 O O . TYR A 1 100 ? -16.625 7.156 5.781 1 95.88 100 TYR A O 1
ATOM 808 N N . TRP A 1 101 ? -15.031 5.609 5.363 1 94.12 101 TRP A N 1
ATOM 809 C CA . TRP A 1 101 ? -15.625 5.262 4.074 1 94.12 101 TRP A CA 1
ATOM 810 C C . TRP A 1 101 ? -17.031 4.699 4.254 1 94.12 101 TRP A C 1
ATOM 812 O O . TRP A 1 101 ? -17.969 5.113 3.562 1 94.12 101 TRP A O 1
ATOM 822 N N . SER A 1 102 ? -17.172 3.777 5.211 1 94.12 102 SER A N 1
ATOM 823 C CA . SER A 1 102 ? -18.469 3.141 5.465 1 94.12 102 SER A CA 1
ATOM 824 C C . SER A 1 102 ? -19.5 4.152 5.957 1 94.12 102 SER A C 1
ATOM 826 O O . SER A 1 102 ? -20.672 4.055 5.621 1 94.12 102 SER A O 1
ATOM 828 N N . LYS A 1 103 ? -19.031 5.074 6.727 1 93.12 103 LYS A N 1
ATOM 829 C CA . LYS A 1 103 ? -19.906 6.145 7.195 1 93.12 103 LYS A CA 1
ATOM 830 C C . LYS A 1 103 ? -20.469 6.945 6.027 1 93.12 103 LYS A C 1
ATOM 832 O O . LYS A 1 103 ? -21.656 7.289 6.02 1 93.12 103 LYS A O 1
ATOM 837 N N . LYS A 1 104 ? -19.688 7.18 5.078 1 91.25 104 LYS A N 1
ATOM 838 C CA . LYS A 1 104 ? -20.031 8.039 3.951 1 91.25 104 LYS A CA 1
ATOM 839 C C . LYS A 1 104 ? -20.844 7.273 2.91 1 91.25 104 LYS A C 1
ATOM 841 O O . LYS A 1 104 ? -21.844 7.785 2.395 1 91.25 104 LYS A O 1
ATOM 846 N N . TYR A 1 105 ? -20.516 5.992 2.67 1 89.38 105 TYR A N 1
ATOM 847 C CA . TYR A 1 105 ? -21.016 5.359 1.456 1 89.38 105 TYR A CA 1
ATOM 848 C C . TYR A 1 105 ? -21.938 4.195 1.793 1 89.38 105 TYR A C 1
ATOM 850 O O . TYR A 1 105 ? -22.719 3.74 0.946 1 89.38 105 TYR A O 1
ATOM 858 N N . ILE A 1 106 ? -21.906 3.748 3.008 1 91.5 106 ILE A N 1
ATOM 859 C CA . ILE A 1 106 ? -22.75 2.629 3.398 1 91.5 106 ILE A CA 1
ATOM 860 C C . ILE A 1 106 ? -23.844 3.115 4.352 1 91.5 106 ILE A C 1
ATOM 862 O O . ILE A 1 106 ? -25.031 3.084 4.02 1 91.5 106 ILE A O 1
ATOM 866 N N . ARG A 1 107 ? -23.359 3.748 5.477 1 92.69 107 ARG A N 1
ATOM 867 C CA . ARG A 1 107 ? -24.312 4.18 6.492 1 92.69 107 ARG A CA 1
ATOM 868 C C . ARG A 1 107 ? -24.938 5.52 6.125 1 92.69 107 ARG A C 1
ATOM 870 O O . ARG A 1 107 ? -26.047 5.832 6.562 1 92.69 107 ARG A O 1
ATOM 877 N N . LYS A 1 108 ? -24.266 6.344 5.523 1 91.25 108 LYS A N 1
ATOM 878 C CA . LYS A 1 108 ? -24.719 7.668 5.102 1 91.25 108 LYS A CA 1
ATOM 879 C C . LYS A 1 108 ? -25.234 8.477 6.289 1 91.25 108 LYS A C 1
ATOM 881 O O . LYS A 1 108 ? -26.297 9.094 6.207 1 91.25 108 LYS A O 1
ATOM 886 N N . ASP A 1 109 ? -24.562 8.32 7.316 1 87 109 ASP A N 1
ATOM 887 C CA . ASP A 1 109 ? -25 8.992 8.539 1 87 109 ASP A CA 1
ATOM 888 C C . ASP A 1 109 ? -24.031 10.094 8.945 1 87 109 ASP A C 1
ATOM 890 O O . ASP A 1 109 ? -23.875 10.383 10.133 1 87 109 ASP A O 1
ATOM 894 N N . ARG A 1 110 ? -23.531 10.68 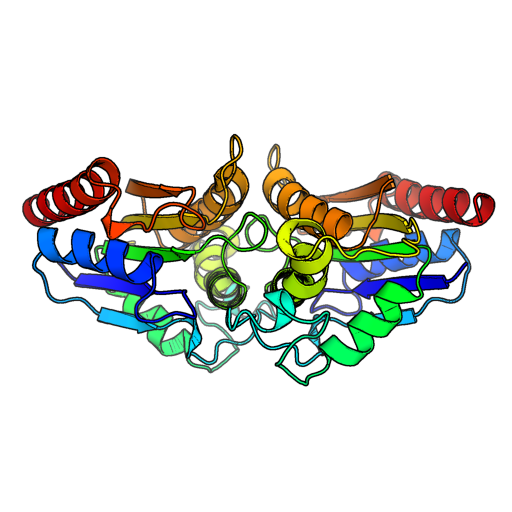7.992 1 79.75 110 ARG A N 1
ATOM 895 C CA . ARG A 1 110 ? -22.578 11.742 8.297 1 79.75 110 ARG A CA 1
ATOM 896 C C . ARG A 1 110 ? -23.297 13 8.781 1 79.75 110 ARG A C 1
ATOM 898 O O . ARG A 1 110 ? -24.266 13.445 8.156 1 79.75 110 ARG A O 1
ATOM 905 N N . GLU A 1 111 ? -23.016 13.258 9.961 1 78.31 111 GLU A N 1
ATOM 906 C CA . GLU A 1 111 ? -23.5 14.539 10.477 1 78.31 111 GLU A CA 1
ATOM 907 C C . GLU A 1 111 ? -22.328 15.445 10.859 1 78.31 111 GLU A C 1
ATOM 909 O O . GLU A 1 111 ? -21.234 14.969 11.148 1 78.31 111 GLU A O 1
ATOM 914 N N . ASN A 1 112 ? -22.484 16.797 10.703 1 72.88 112 ASN A N 1
ATOM 915 C CA . ASN A 1 112 ? -21.531 17.812 11.141 1 72.88 112 ASN A CA 1
ATOM 916 C C . ASN A 1 112 ? -20.141 17.562 10.594 1 72.88 112 ASN A C 1
ATOM 918 O O . ASN A 1 112 ? -19.172 17.516 11.352 1 72.88 112 ASN A O 1
ATOM 922 N N . ILE A 1 113 ? -20.125 17.344 9.359 1 78.31 113 ILE A N 1
ATOM 923 C CA . ILE A 1 113 ? -18.875 17.125 8.648 1 78.31 113 ILE A CA 1
ATOM 924 C C . ILE A 1 113 ? -18.016 18.391 8.68 1 78.31 113 ILE A C 1
ATOM 926 O O . ILE A 1 113 ? -18.5 19.484 8.375 1 78.31 113 ILE A O 1
ATOM 930 N N . ARG A 1 114 ? -16.797 18.281 9.219 1 84.88 114 ARG A N 1
ATOM 931 C CA . ARG A 1 114 ? -15.797 19.344 9.18 1 84.88 114 ARG A CA 1
ATOM 932 C C . ARG A 1 114 ? -14.883 19.188 7.969 1 84.88 114 ARG A C 1
ATOM 934 O O . ARG A 1 114 ? -14.188 18.172 7.84 1 84.88 114 ARG A O 1
ATOM 941 N N . GLU A 1 115 ? -14.945 20.141 7.109 1 91.12 115 GLU A N 1
ATOM 942 C CA . GLU A 1 115 ? -14.062 20.094 5.945 1 91.12 115 GLU A CA 1
ATOM 943 C C . GLU A 1 115 ? -12.617 20.391 6.336 1 91.12 115 GLU A C 1
ATOM 945 O O . GLU A 1 115 ? -12.352 21.266 7.168 1 91.12 115 GLU A O 1
ATOM 950 N N . LYS A 1 116 ? -11.758 19.625 5.762 1 96.44 116 LYS A N 1
ATOM 951 C CA . LYS A 1 116 ? -10.352 19.75 6.105 1 96.44 116 LYS A CA 1
ATOM 952 C C . LYS A 1 116 ? -9.5 20.047 4.871 1 96.44 116 LYS A C 1
ATOM 954 O O . LYS A 1 116 ? -9.969 19.875 3.74 1 96.44 116 LYS A O 1
ATOM 959 N N . THR A 1 117 ? -8.352 20.594 5.102 1 97.88 117 THR A N 1
ATOM 960 C CA . THR A 1 117 ? -7.312 20.734 4.086 1 97.88 117 THR A CA 1
ATOM 961 C C . THR A 1 117 ? -6.266 19.625 4.234 1 97.88 117 THR A C 1
ATOM 963 O O . THR A 1 117 ? -5.957 19.203 5.348 1 97.88 117 THR A O 1
ATOM 966 N N . GLY A 1 118 ? -5.797 19.109 3.098 1 98.44 118 GLY A N 1
ATOM 967 C CA . GLY A 1 118 ? -4.77 18.094 3.094 1 98.44 118 GLY A CA 1
ATOM 968 C C . GLY A 1 118 ? -3.479 18.531 2.436 1 98.44 118 GLY A C 1
ATOM 969 O O . GLY A 1 118 ? -3.502 19.328 1.486 1 98.44 118 GLY A O 1
ATOM 970 N N . VAL A 1 119 ? -2.371 18.062 2.896 1 98.81 119 VAL A N 1
ATOM 971 C CA . VAL A 1 119 ? -1.062 18.281 2.295 1 98.81 119 VAL A CA 1
ATOM 972 C C . VAL A 1 119 ? -0.318 16.953 2.156 1 98.81 119 VAL A C 1
ATOM 974 O O . VAL A 1 119 ? -0.249 16.172 3.109 1 98.81 119 VAL A O 1
ATOM 977 N N . VAL A 1 120 ? 0.208 16.719 0.994 1 98.88 120 VAL A N 1
ATOM 978 C CA . VAL A 1 120 ? 1.085 15.578 0.766 1 98.88 120 VAL A CA 1
ATOM 979 C C . VAL A 1 120 ? 2.516 16.062 0.543 1 98.88 120 VAL A C 1
ATOM 981 O O . VAL A 1 120 ? 2.771 16.875 -0.345 1 98.88 120 VAL A O 1
ATOM 984 N N . LEU A 1 121 ? 3.381 15.648 1.37 1 98.81 121 LEU A N 1
ATOM 985 C CA . LEU A 1 121 ? 4.82 15.789 1.191 1 98.81 121 LEU A CA 1
ATOM 986 C C . LEU A 1 121 ? 5.469 14.438 0.927 1 98.81 121 LEU A C 1
ATOM 988 O O . LEU A 1 121 ? 5.68 13.648 1.855 1 98.81 121 LEU A O 1
ATOM 992 N N . ALA A 1 122 ? 5.793 14.156 -0.333 1 98.44 122 ALA A N 1
ATOM 993 C CA . ALA A 1 122 ? 6.305 12.836 -0.678 1 98.44 122 ALA A CA 1
ATOM 994 C C . ALA A 1 122 ? 7.672 12.938 -1.348 1 98.44 122 ALA A C 1
ATOM 996 O O . ALA A 1 122 ? 7.961 13.914 -2.047 1 98.44 122 ALA A O 1
ATOM 997 N N . VAL A 1 123 ? 8.469 11.938 -1.061 1 97.12 123 VAL A N 1
ATOM 998 C CA . VAL A 1 123 ? 9.82 11.922 -1.623 1 97.12 123 VAL A CA 1
ATOM 999 C C . VAL A 1 123 ? 10.086 10.562 -2.2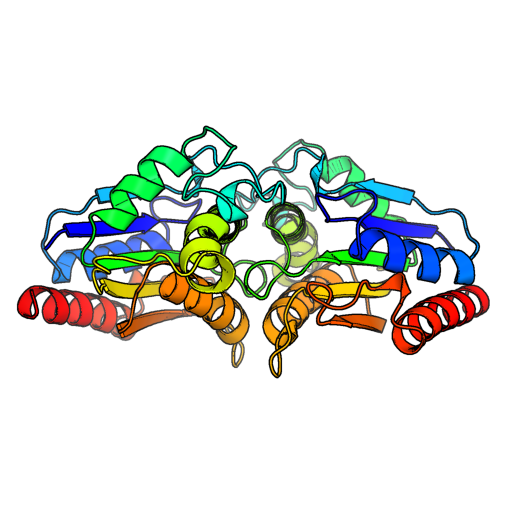7 1 97.12 123 VAL A C 1
ATOM 1001 O O . VAL A 1 123 ? 9.688 9.523 -1.736 1 97.12 123 VAL A O 1
ATOM 1004 N N . GLY A 1 124 ? 10.703 10.547 -3.443 1 95.38 124 GLY A N 1
ATOM 1005 C CA . GLY A 1 124 ? 11.133 9.352 -4.148 1 95.38 124 GLY A CA 1
ATOM 1006 C C . GLY A 1 124 ? 12.625 9.312 -4.414 1 95.38 124 GLY A C 1
ATOM 1007 O O . GLY A 1 124 ? 13.234 10.344 -4.703 1 95.38 124 GLY A O 1
ATOM 1008 N N . GLY A 1 125 ? 13.211 8.172 -4.289 1 90.75 125 GLY A N 1
ATOM 1009 C CA . GLY A 1 125 ? 14.641 8.016 -4.535 1 90.75 125 GLY A CA 1
ATOM 1010 C C . GLY A 1 125 ? 15.008 8.133 -6 1 90.75 125 GLY A C 1
ATOM 1011 O O . GLY A 1 125 ? 16.031 8.742 -6.344 1 90.75 125 GLY A O 1
ATOM 1012 N N . THR A 1 126 ? 14.25 7.52 -6.848 1 88.56 126 THR A N 1
ATOM 1013 C CA . THR A 1 126 ? 14.414 7.586 -8.297 1 88.56 126 THR A CA 1
ATOM 1014 C C . THR A 1 126 ? 13.266 8.367 -8.938 1 88.56 126 THR A C 1
ATOM 1016 O O . THR A 1 126 ? 12.328 8.773 -8.25 1 88.56 126 THR A O 1
ATOM 1019 N N . TYR A 1 127 ? 13.5 8.695 -10.242 1 87 127 TYR A N 1
ATOM 1020 C CA . TYR A 1 127 ? 12.438 9.414 -10.938 1 87 127 TYR A CA 1
ATOM 1021 C C . TYR A 1 127 ? 12.07 8.711 -12.242 1 87 127 TYR A C 1
ATOM 1023 O O . TYR A 1 127 ? 12.945 8.242 -12.969 1 87 127 TYR A O 1
ATOM 1031 N N . TRP A 1 128 ? 10.875 8.5 -12.43 1 87.88 128 TRP A N 1
ATOM 1032 C CA . TRP A 1 128 ? 10.305 8.148 -13.727 1 87.88 128 TRP A CA 1
ATOM 1033 C C . TRP A 1 128 ? 8.969 8.836 -13.938 1 87.88 128 TRP A C 1
ATOM 1035 O O . TRP A 1 128 ? 8.367 9.352 -12.992 1 87.88 128 TRP A O 1
ATOM 1045 N N . ASP A 1 129 ? 8.562 8.93 -15.086 1 87.94 129 ASP A N 1
ATOM 1046 C CA . ASP A 1 129 ? 7.312 9.625 -15.398 1 87.94 129 ASP A CA 1
ATOM 1047 C C . ASP A 1 129 ? 6.137 9.008 -14.641 1 87.94 129 ASP A C 1
ATOM 1049 O O . ASP A 1 129 ? 6.016 7.781 -14.562 1 87.94 129 ASP A O 1
ATOM 1053 N N . ASN A 1 130 ? 5.301 9.797 -14.016 1 88.31 130 ASN A N 1
ATOM 1054 C CA . ASN A 1 130 ? 4.062 9.398 -13.344 1 88.31 130 ASN A CA 1
ATOM 1055 C C . ASN A 1 130 ? 4.34 8.523 -12.125 1 88.31 130 ASN A C 1
ATOM 1057 O O . ASN A 1 130 ? 3.508 7.699 -11.75 1 88.31 130 ASN A O 1
ATOM 1061 N N . MET A 1 131 ? 5.539 8.727 -11.609 1 90.56 131 MET A N 1
ATOM 1062 C CA . MET A 1 131 ? 5.945 7.855 -10.508 1 90.56 131 MET A CA 1
ATOM 1063 C C . MET A 1 131 ? 5.004 8.008 -9.32 1 90.56 131 MET A C 1
ATOM 1065 O O . MET A 1 131 ? 4.902 7.105 -8.484 1 90.56 131 MET A O 1
ATOM 1069 N N . PHE A 1 132 ? 4.305 9.164 -9.242 1 94.5 132 PHE A N 1
ATOM 1070 C CA . PHE A 1 132 ? 3.482 9.398 -8.062 1 94.5 132 PHE A CA 1
ATOM 1071 C C . PHE A 1 132 ? 2.027 9.039 -8.336 1 94.5 132 PHE A C 1
ATOM 1073 O O . PHE A 1 132 ? 1.182 9.117 -7.441 1 94.5 132 PHE A O 1
ATOM 1080 N N . MET A 1 133 ? 1.75 8.602 -9.477 1 94.5 133 MET A N 1
ATOM 1081 C CA . MET A 1 133 ? 0.374 8.336 -9.883 1 94.5 133 MET A CA 1
ATOM 1082 C C . MET A 1 133 ? -0.285 7.328 -8.945 1 94.5 133 MET A C 1
ATOM 1084 O O . MET A 1 133 ? -1.401 7.555 -8.477 1 94.5 133 MET A O 1
ATOM 1088 N N . SER A 1 134 ? 0.392 6.258 -8.672 1 96.62 134 SER A N 1
ATOM 1089 C CA . SER A 1 134 ? -0.156 5.211 -7.816 1 96.62 134 SER A CA 1
ATOM 1090 C C . SER A 1 134 ? -0.421 5.734 -6.41 1 96.62 134 SER A C 1
ATOM 1092 O O . SER A 1 134 ? -1.51 5.539 -5.863 1 96.62 134 SER A O 1
ATOM 1094 N N . SER A 1 135 ? 0.54 6.441 -5.84 1 97.81 135 SER A N 1
ATOM 1095 C CA . SER A 1 135 ? 0.392 6.965 -4.488 1 97.81 135 SER A CA 1
ATOM 1096 C C . SER A 1 135 ? -0.661 8.062 -4.43 1 97.81 135 SER A C 1
ATOM 1098 O O . SER A 1 135 ? -1.372 8.203 -3.434 1 97.81 135 SER A O 1
ATOM 1100 N N . GLU A 1 136 ? -0.784 8.859 -5.5 1 97.06 136 GLU A N 1
ATOM 1101 C CA . GLU A 1 136 ? -1.783 9.922 -5.547 1 97.06 136 GLU A CA 1
ATOM 1102 C C . GLU A 1 136 ? -3.197 9.352 -5.504 1 97.06 136 GLU A C 1
ATOM 1104 O O . GLU A 1 136 ? -4.094 9.945 -4.895 1 97.06 136 GLU A O 1
ATOM 1109 N N . GLU A 1 137 ? -3.383 8.266 -6.172 1 97.12 137 GLU A N 1
ATOM 1110 C CA . GLU A 1 137 ? -4.695 7.629 -6.152 1 97.12 137 GLU A CA 1
ATOM 1111 C C . GLU A 1 137 ? -5.062 7.156 -4.75 1 97.12 137 GLU A C 1
ATOM 1113 O O . GLU A 1 137 ? -6.152 7.453 -4.254 1 97.12 137 GLU A O 1
ATOM 1118 N N . VAL A 1 138 ? -4.145 6.52 -4.113 1 98.12 138 VAL A N 1
ATOM 1119 C CA . VAL A 1 138 ? -4.367 5.973 -2.777 1 98.12 138 VAL A CA 1
ATOM 1120 C C . VAL A 1 138 ? -4.562 7.113 -1.78 1 98.12 138 VAL A C 1
ATOM 1122 O O . VAL A 1 138 ? -5.512 7.102 -0.993 1 98.12 138 VAL A O 1
ATOM 1125 N N . LEU A 1 139 ? -3.734 8.109 -1.854 1 98.56 139 LEU A N 1
ATOM 1126 C CA . LEU A 1 139 ? -3.803 9.234 -0.928 1 98.56 139 LEU A CA 1
ATOM 1127 C C . LEU A 1 139 ? -5.047 10.078 -1.189 1 98.56 139 LEU A C 1
ATOM 1129 O O . LEU A 1 139 ? -5.637 10.625 -0.257 1 98.56 139 LEU A O 1
ATOM 1133 N N . GLY A 1 140 ? -5.402 10.156 -2.461 1 97.69 140 GLY A N 1
ATOM 1134 C CA . GLY A 1 140 ? -6.645 10.844 -2.785 1 97.69 140 GLY A CA 1
ATOM 1135 C C . GLY A 1 140 ? -7.859 10.234 -2.117 1 97.69 140 GLY A C 1
ATOM 1136 O O . GLY A 1 140 ? -8.703 10.945 -1.568 1 97.69 140 GLY A O 1
ATOM 1137 N N . LEU A 1 141 ? -7.957 8.961 -2.156 1 96.94 141 LEU A N 1
ATOM 1138 C CA . LEU A 1 141 ? -9.062 8.25 -1.523 1 96.94 141 LEU A CA 1
ATOM 1139 C C . LEU A 1 141 ? -9 8.383 -0.005 1 96.94 141 LEU A C 1
ATOM 1141 O O . LEU A 1 141 ? -10.023 8.523 0.657 1 96.94 141 LEU A O 1
ATOM 1145 N N . ALA A 1 142 ? -7.789 8.312 0.521 1 98.38 142 ALA A N 1
ATOM 1146 C CA . ALA A 1 142 ? -7.609 8.492 1.959 1 98.38 142 ALA A CA 1
ATOM 1147 C C . ALA A 1 142 ? -8.125 9.859 2.406 1 98.38 142 ALA A C 1
ATOM 1149 O O . ALA A 1 142 ? -8.883 9.961 3.371 1 98.38 142 ALA A O 1
ATOM 1150 N N . PHE A 1 143 ? -7.719 10.906 1.698 1 98.5 143 PHE A N 1
ATOM 1151 C CA . PHE A 1 143 ? -8.133 12.266 2.021 1 98.5 143 PHE A CA 1
ATOM 1152 C C . PHE A 1 143 ? -9.641 12.43 1.86 1 98.5 143 PHE A C 1
ATOM 1154 O O . PHE A 1 143 ? -10.289 13.07 2.684 1 98.5 143 PHE A O 1
ATOM 1161 N N . ALA A 1 144 ? -10.18 11.789 0.814 1 96.5 144 ALA A N 1
ATOM 1162 C CA . ALA A 1 144 ? -11.625 11.844 0.625 1 96.5 144 ALA A CA 1
ATOM 1163 C C . ALA A 1 144 ? -12.352 11.219 1.811 1 96.5 144 ALA A C 1
ATOM 1165 O O . ALA A 1 144 ? -13.359 11.758 2.283 1 96.5 144 ALA A O 1
ATOM 1166 N N . ALA A 1 145 ? -11.859 10.125 2.279 1 95.81 145 ALA A N 1
ATOM 1167 C CA . ALA A 1 145 ? -12.461 9.461 3.428 1 95.81 145 ALA A CA 1
ATOM 1168 C C . ALA A 1 145 ? -12.43 10.352 4.664 1 95.81 145 ALA A C 1
ATOM 1170 O O . ALA A 1 145 ? -13.367 10.336 5.469 1 95.81 145 ALA A O 1
ATOM 1171 N N . MET A 1 146 ? -11.438 11.195 4.773 1 96.81 146 MET A N 1
ATOM 1172 C CA . MET A 1 146 ? -11.242 12.031 5.953 1 96.81 146 MET A CA 1
ATOM 1173 C C . MET A 1 146 ? -11.867 13.406 5.754 1 96.81 146 MET A C 1
ATOM 1175 O O . MET A 1 146 ? -11.594 14.336 6.512 1 96.81 146 MET A O 1
ATOM 1179 N N . ASP A 1 147 ? -12.586 13.609 4.652 1 95.5 147 ASP A N 1
ATOM 1180 C CA . ASP A 1 147 ? -13.344 14.828 4.359 1 95.5 147 ASP A CA 1
ATOM 1181 C C . ASP A 1 147 ? -12.406 15.984 4.023 1 95.5 147 ASP A C 1
ATOM 1183 O O . ASP A 1 147 ? -12.656 17.125 4.426 1 95.5 147 ASP A O 1
ATOM 1187 N N . VAL A 1 148 ? -11.289 15.617 3.396 1 96.94 148 VAL A N 1
ATOM 1188 C CA . VAL A 1 148 ? -10.391 16.625 2.859 1 96.94 148 VAL A CA 1
ATOM 1189 C C . VAL A 1 148 ? -10.883 17.078 1.48 1 96.94 148 VAL A C 1
ATOM 1191 O O . VAL A 1 148 ? -11.141 16.234 0.611 1 96.94 148 VAL A O 1
ATOM 1194 N N . LYS A 1 149 ? -10.992 18.328 1.255 1 91.31 149 LYS A N 1
ATOM 1195 C CA . LYS A 1 149 ? -11.531 18.859 0.005 1 91.31 149 LYS A CA 1
ATOM 1196 C C . LYS A 1 149 ? -10.43 19.469 -0.854 1 91.31 149 LYS A C 1
ATOM 1198 O O . LYS A 1 149 ? -10.492 19.422 -2.084 1 91.31 149 LYS A O 1
ATOM 1203 N N . ASP A 1 150 ? -9.492 20.094 -0.211 1 96 150 ASP A N 1
ATOM 1204 C CA . ASP A 1 150 ? -8.367 20.734 -0.887 1 96 150 ASP A CA 1
ATOM 1205 C C . ASP A 1 150 ? -7.051 20.047 -0.545 1 96 150 ASP A C 1
ATOM 1207 O O . ASP A 1 150 ? -6.668 19.969 0.624 1 96 150 ASP A O 1
ATOM 1211 N N . ILE A 1 151 ? -6.449 19.562 -1.575 1 98.25 151 ILE A N 1
ATOM 1212 C CA . ILE A 1 151 ? -5.215 18.828 -1.351 1 98.25 151 ILE A CA 1
ATOM 1213 C C . ILE A 1 151 ? -4.051 19.547 -2.023 1 98.25 151 ILE A C 1
ATOM 1215 O O . ILE A 1 151 ? -4.121 19.875 -3.211 1 98.25 151 ILE A O 1
ATOM 1219 N N . HIS A 1 152 ? -3.041 19.844 -1.296 1 98.62 152 HIS A N 1
ATOM 1220 C CA . HIS A 1 152 ? -1.785 20.375 -1.809 1 98.62 152 HIS A CA 1
ATOM 1221 C C . HIS A 1 152 ? -0.696 19.312 -1.821 1 98.62 152 HIS A C 1
ATOM 1223 O O . HIS A 1 152 ? -0.702 18.406 -0.988 1 98.62 152 HIS A O 1
ATOM 1229 N N . LYS A 1 153 ? 0.168 19.5 -2.799 1 98.44 153 LYS A N 1
ATOM 1230 C CA . LYS A 1 153 ? 1.193 18.469 -2.945 1 98.44 153 LYS A CA 1
ATOM 1231 C C . LYS A 1 153 ? 2.566 19.094 -3.184 1 98.44 153 LYS A C 1
ATOM 1233 O O . LYS A 1 153 ? 2.686 20.094 -3.898 1 98.44 153 LYS A O 1
ATOM 1238 N N . VAL A 1 154 ? 3.545 18.578 -2.559 1 98.5 154 VAL A N 1
ATOM 1239 C CA . VAL A 1 154 ? 4.953 18.859 -2.814 1 98.5 154 VAL A CA 1
ATOM 1240 C C . VAL A 1 154 ? 5.734 17.547 -2.922 1 98.5 154 VAL A C 1
ATOM 1242 O O . VAL A 1 154 ? 5.797 16.781 -1.962 1 98.5 154 VAL A O 1
ATOM 1245 N N . TYR A 1 155 ? 6.316 17.312 -4.082 1 97.44 155 TYR A N 1
ATOM 1246 C CA . TYR A 1 155 ? 7.035 16.078 -4.348 1 97.44 155 TYR A CA 1
ATOM 1247 C C . TYR A 1 155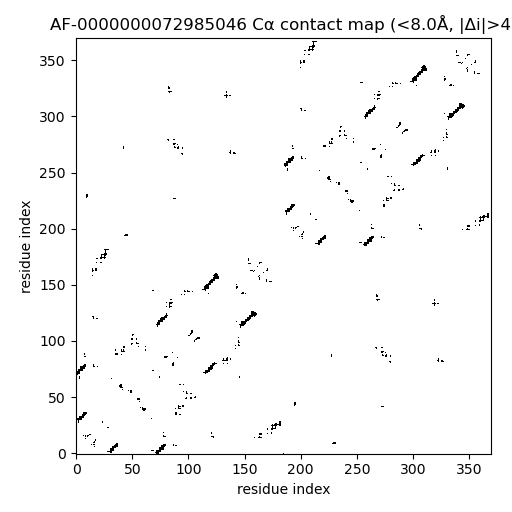 ? 8.516 16.328 -4.57 1 97.44 155 TYR A C 1
ATOM 1249 O O . TYR A 1 155 ? 8.891 17.219 -5.34 1 97.44 155 TYR A O 1
ATOM 1257 N N . GLY A 1 156 ? 9.328 15.648 -3.773 1 96.44 156 GLY A N 1
ATOM 1258 C CA . GLY A 1 156 ? 10.758 15.602 -4.031 1 96.44 156 GLY A CA 1
ATOM 1259 C C . GLY A 1 156 ? 11.195 14.312 -4.711 1 96.44 156 GLY A C 1
ATOM 1260 O O . GLY A 1 156 ? 10.797 13.227 -4.301 1 96.44 156 GLY A O 1
ATOM 1261 N N . VAL A 1 157 ? 12 14.445 -5.793 1 93.81 157 VAL A N 1
ATOM 1262 C CA . VAL A 1 157 ? 12.398 13.266 -6.551 1 93.81 157 VAL A CA 1
ATOM 1263 C C . VAL A 1 157 ? 13.922 13.164 -6.602 1 93.81 157 VAL A C 1
ATOM 1265 O O . VAL A 1 157 ? 14.617 14.125 -6.266 1 93.81 157 VAL A O 1
ATOM 1268 N N . ASN A 1 158 ? 14.445 11.969 -6.91 1 93.06 158 ASN A N 1
ATOM 1269 C CA . ASN A 1 158 ? 15.859 11.688 -7.148 1 93.06 158 ASN A CA 1
ATOM 1270 C C . ASN A 1 158 ? 16.688 11.883 -5.887 1 93.06 158 ASN A C 1
ATOM 1272 O O . ASN A 1 158 ? 17.812 12.375 -5.949 1 93.06 158 ASN A O 1
ATOM 1276 N N . THR A 1 159 ? 16.156 11.555 -4.797 1 93.38 159 THR A N 1
ATOM 1277 C CA . THR A 1 159 ? 16.844 11.797 -3.527 1 93.38 159 THR A CA 1
ATOM 1278 C C . THR A 1 159 ? 17.984 10.805 -3.322 1 93.38 159 THR A C 1
ATOM 1280 O O . THR A 1 159 ? 18.828 10.992 -2.449 1 93.38 159 THR A O 1
ATOM 1283 N N . ASP A 1 160 ? 17.953 9.711 -4.082 1 87.69 160 ASP A N 1
ATOM 1284 C CA . ASP A 1 160 ? 19.109 8.812 -4.059 1 87.69 160 ASP A CA 1
ATOM 1285 C C . ASP A 1 160 ? 20.375 9.516 -4.52 1 87.69 160 ASP A C 1
ATOM 1287 O O . ASP A 1 160 ? 21.484 9.141 -4.125 1 87.69 160 ASP A O 1
ATOM 1291 N N . HIS A 1 161 ? 20.219 10.562 -5.309 1 89.69 161 HIS A N 1
ATOM 1292 C CA . HIS A 1 161 ? 21.375 11.242 -5.891 1 89.69 161 HIS A CA 1
ATOM 1293 C C . HIS A 1 161 ? 21.531 12.641 -5.312 1 89.69 161 HIS A C 1
ATOM 1295 O O . HIS A 1 161 ? 22.656 13.133 -5.156 1 89.69 161 HIS A O 1
ATOM 1301 N N . ILE A 1 162 ? 20.391 13.32 -5.102 1 92.19 162 ILE A N 1
ATOM 1302 C CA . ILE A 1 162 ? 20.391 14.68 -4.562 1 92.19 162 ILE A CA 1
ATOM 1303 C C . ILE A 1 162 ? 19.547 14.734 -3.297 1 92.19 162 ILE A C 1
ATOM 1305 O O . ILE A 1 162 ? 18.312 14.656 -3.363 1 92.19 162 ILE A O 1
ATOM 1309 N N . PRO A 1 163 ? 20.281 14.906 -2.201 1 95.12 163 PRO A N 1
ATOM 1310 C CA . PRO A 1 163 ? 19.484 15.078 -0.98 1 95.12 163 PRO A CA 1
ATOM 1311 C C . PRO A 1 163 ? 18.438 16.188 -1.104 1 95.12 163 PRO A C 1
ATOM 1313 O O . PRO A 1 163 ? 18.688 17.203 -1.736 1 95.12 163 PRO A O 1
ATOM 1316 N N . ILE A 1 164 ? 17.297 15.977 -0.467 1 96.75 164 ILE A N 1
ATOM 1317 C CA . ILE A 1 164 ? 16.172 16.875 -0.638 1 96.75 164 ILE A CA 1
ATOM 1318 C C . ILE A 1 164 ? 16.547 18.281 -0.176 1 96.75 164 ILE A C 1
ATOM 1320 O O . ILE A 1 164 ? 16.078 19.281 -0.737 1 96.75 164 ILE A O 1
ATOM 1324 N N . GLU A 1 165 ? 17.422 18.438 0.83 1 95.44 165 GLU A N 1
ATOM 1325 C CA . GLU A 1 165 ? 17.828 19.719 1.39 1 95.44 165 GLU A CA 1
ATOM 1326 C C . GLU A 1 165 ? 18.609 20.547 0.369 1 95.44 165 GLU A C 1
ATOM 1328 O O . GLU A 1 165 ? 18.703 21.766 0.498 1 95.44 165 GLU A O 1
ATOM 1333 N N . LYS A 1 166 ? 19.078 19.875 -0.62 1 96.12 166 LYS A N 1
ATOM 1334 C CA . LYS A 1 166 ? 19.859 20.562 -1.646 1 96.12 166 LYS A CA 1
ATOM 1335 C C . LYS A 1 166 ? 18.984 20.969 -2.824 1 96.12 166 LYS A C 1
ATOM 1337 O O . LYS A 1 166 ? 19.438 21.672 -3.734 1 96.12 166 LYS A O 1
ATOM 1342 N N . ASN A 1 167 ? 17.828 20.484 -2.832 1 95.88 167 ASN A N 1
ATOM 1343 C CA . ASN A 1 167 ? 16.875 20.922 -3.842 1 95.88 167 ASN A CA 1
ATOM 1344 C C . ASN A 1 167 ? 16.156 22.203 -3.422 1 95.88 167 ASN A C 1
ATOM 1346 O O . ASN A 1 167 ? 15.062 22.156 -2.869 1 95.88 167 ASN A O 1
ATOM 1350 N N . GLU A 1 168 ? 16.703 23.344 -3.756 1 96.31 168 GLU A N 1
ATOM 1351 C CA . GLU A 1 168 ? 16.234 24.641 -3.277 1 96.31 168 GLU A CA 1
ATOM 1352 C C . GLU A 1 168 ? 14.812 24.922 -3.732 1 96.31 168 GLU A C 1
ATOM 1354 O O . GLU A 1 168 ? 14.016 25.484 -2.979 1 96.31 168 GLU A O 1
ATOM 1359 N N . GLU A 1 169 ? 14.57 24.547 -4.871 1 97.06 169 GLU A N 1
ATOM 1360 C CA . GLU A 1 169 ? 13.25 24.812 -5.43 1 97.06 169 GLU A CA 1
ATOM 1361 C C . GLU A 1 169 ? 12.164 24.078 -4.652 1 97.06 169 GLU A C 1
ATOM 1363 O O . GLU A 1 169 ? 11.148 24.672 -4.27 1 97.06 169 GLU A O 1
ATOM 1368 N N . ILE A 1 170 ? 12.367 22.812 -4.426 1 97.81 170 ILE A N 1
ATOM 1369 C CA . ILE A 1 170 ? 11.383 21.984 -3.729 1 97.81 170 ILE A CA 1
ATOM 1370 C C . ILE A 1 170 ? 11.273 22.438 -2.273 1 97.81 170 ILE A C 1
ATOM 1372 O O . ILE A 1 170 ? 10.18 22.5 -1.717 1 97.81 170 ILE A O 1
ATOM 1376 N N . MET A 1 171 ? 12.414 22.734 -1.697 1 98.31 171 MET A N 1
ATOM 1377 C CA . MET A 1 171 ? 12.414 23.219 -0.317 1 98.31 171 MET A CA 1
ATOM 1378 C C . MET A 1 171 ? 11.664 24.547 -0.197 1 98.31 171 MET A C 1
ATOM 1380 O O . MET A 1 171 ? 10.891 24.734 0.741 1 98.31 171 MET A O 1
ATOM 1384 N N . LYS A 1 172 ? 11.859 25.406 -1.147 1 98.56 172 LYS A N 1
ATOM 1385 C CA . LYS A 1 172 ? 11.148 26.672 -1.156 1 98.56 172 LYS A CA 1
ATOM 1386 C C . LYS A 1 172 ? 9.648 26.469 -1.326 1 98.56 172 LYS A C 1
ATOM 1388 O O . LYS A 1 172 ? 8.852 27.156 -0.687 1 98.56 172 LYS A O 1
ATOM 1393 N N . LYS A 1 173 ? 9.273 25.578 -2.203 1 98.69 173 LYS A N 1
ATOM 1394 C CA . LYS A 1 173 ? 7.859 25.266 -2.422 1 98.69 173 LYS A CA 1
ATOM 1395 C C . LYS A 1 173 ? 7.195 24.797 -1.132 1 98.69 173 LYS A C 1
ATOM 1397 O O . LYS A 1 173 ? 6.074 25.203 -0.819 1 98.69 173 LYS A O 1
ATOM 1402 N N . ALA A 1 174 ? 7.871 23.922 -0.4 1 98.81 174 ALA A N 1
ATOM 1403 C CA . ALA A 1 174 ? 7.348 23.406 0.866 1 98.81 174 ALA A CA 1
ATOM 1404 C C . ALA A 1 174 ? 7.184 24.547 1.881 1 98.81 174 ALA A C 1
ATOM 1406 O O . ALA A 1 174 ? 6.137 24.656 2.521 1 98.81 174 ALA A O 1
ATOM 1407 N N . TYR A 1 175 ? 8.203 25.359 1.962 1 98.75 175 TYR A N 1
ATOM 1408 C CA . TYR A 1 175 ? 8.164 26.484 2.885 1 98.75 175 TYR A CA 1
ATOM 1409 C C . TYR A 1 175 ? 7.035 27.438 2.529 1 98.75 175 TYR A C 1
ATOM 1411 O O . TYR A 1 175 ? 6.262 27.844 3.398 1 98.75 175 TYR A O 1
ATOM 1419 N N . ASP A 1 176 ? 6.969 27.812 1.271 1 98.75 176 ASP A N 1
ATOM 1420 C CA . ASP A 1 176 ? 5.961 28.75 0.804 1 98.75 176 ASP A CA 1
ATOM 1421 C C . ASP A 1 176 ? 4.551 28.219 1.041 1 98.75 176 ASP A C 1
ATOM 1423 O O . ASP A 1 176 ? 3.643 28.969 1.396 1 98.75 176 ASP A O 1
ATOM 1427 N N . LEU A 1 177 ? 4.379 26.922 0.819 1 98.75 177 LEU A N 1
ATOM 1428 C CA . LEU A 1 177 ? 3.08 26.312 1.082 1 98.75 177 LEU A CA 1
ATOM 1429 C C . LEU A 1 177 ? 2.711 26.438 2.557 1 98.75 177 LEU A C 1
ATOM 1431 O O . LEU A 1 177 ? 1.565 26.734 2.893 1 98.75 177 LEU A O 1
ATOM 1435 N N . GLY A 1 178 ? 3.668 26.125 3.422 1 98.56 178 GLY A N 1
ATOM 1436 C CA . GLY A 1 178 ? 3.447 26.328 4.844 1 98.56 178 GLY A CA 1
ATOM 1437 C C . GLY A 1 178 ? 3.002 27.75 5.184 1 98.56 178 GLY A C 1
ATOM 1438 O O . GLY A 1 178 ? 2.025 27.938 5.914 1 98.56 178 GLY A O 1
ATOM 1439 N N . CYS A 1 179 ? 3.664 28.766 4.605 1 98.38 179 CYS A N 1
ATOM 1440 C CA . CYS A 1 179 ? 3.324 30.172 4.824 1 98.38 179 CYS A CA 1
ATOM 1441 C C . CYS A 1 179 ? 1.908 30.469 4.348 1 98.38 179 CYS A C 1
ATOM 1443 O O . CYS A 1 179 ? 1.153 31.172 5.035 1 98.38 179 CYS A O 1
ATOM 1445 N N . GLU A 1 180 ? 1.627 29.953 3.225 1 97.81 180 GLU A N 1
ATOM 1446 C CA . GLU A 1 180 ? 0.312 30.172 2.633 1 97.81 180 GLU A CA 1
ATOM 1447 C C . GLU A 1 180 ? -0.799 29.641 3.531 1 97.81 180 GLU A C 1
ATOM 1449 O O . GLU A 1 180 ? -1.813 30.312 3.74 1 97.81 180 GLU A O 1
ATOM 1454 N N . LEU A 1 181 ? -0.631 28.422 4.043 1 97.25 181 LEU A N 1
ATOM 1455 C CA . LEU A 1 181 ? -1.664 27.766 4.844 1 97.25 181 LEU A CA 1
ATOM 1456 C C . LEU A 1 181 ? -1.759 28.406 6.227 1 97.25 181 LEU A C 1
ATOM 1458 O O . LEU A 1 181 ? -2.84 28.469 6.816 1 97.25 181 LEU A O 1
ATOM 1462 N N . LYS A 1 182 ? -0.654 28.922 6.742 1 95.69 182 LYS A N 1
ATOM 1463 C CA . LYS A 1 182 ? -0.673 29.688 7.98 1 95.69 182 LYS A CA 1
ATOM 1464 C C . LYS A 1 182 ? -1.593 30.906 7.863 1 95.69 182 LYS A C 1
ATOM 1466 O O . LYS A 1 182 ? -2.361 31.203 8.781 1 95.69 182 LYS A O 1
ATOM 1471 N N . ASN A 1 183 ? -1.572 31.547 6.777 1 90.44 183 ASN A N 1
ATOM 1472 C CA . ASN A 1 183 ? -2.314 32.781 6.543 1 90.44 183 ASN A CA 1
ATOM 1473 C C . ASN A 1 183 ? -3.791 32.5 6.266 1 90.44 183 ASN A C 1
ATOM 1475 O O . ASN A 1 183 ? -4.629 33.406 6.402 1 90.44 183 ASN A O 1
ATOM 1479 N N . LYS A 1 184 ? -4.082 31.328 5.836 1 87.56 184 LYS A N 1
ATOM 1480 C CA . LYS A 1 184 ? -5.457 30.938 5.531 1 87.56 184 LYS A CA 1
ATOM 1481 C C . LYS A 1 184 ? -6.25 30.672 6.809 1 87.56 184 LYS A C 1
ATOM 1483 O O . LYS A 1 184 ? -7.465 30.859 6.844 1 87.56 184 LYS A O 1
ATOM 1488 N N . TYR A 1 185 ? -5.582 30.172 7.805 1 82 185 TYR A N 1
ATOM 1489 C CA . TYR A 1 185 ? -6.266 29.859 9.05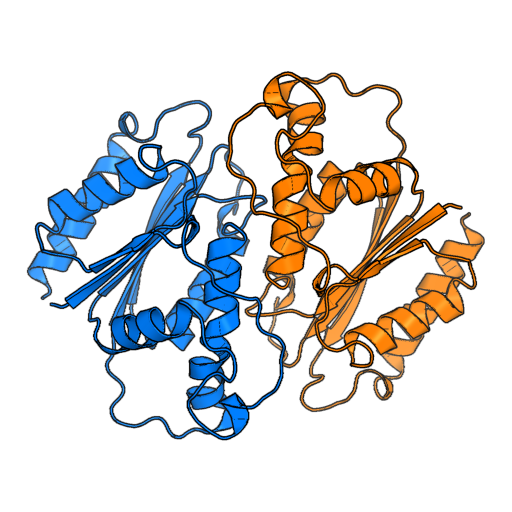5 1 82 185 TYR A CA 1
ATOM 1490 C C . TYR A 1 185 ? -5.883 30.828 10.156 1 82 185 TYR A C 1
ATOM 1492 O O . TYR A 1 185 ? -6.652 31.062 11.094 1 82 185 TYR A O 1
ATOM 1500 N N . MET B 1 1 ? 6.711 -27.781 -12.719 1 90.75 1 MET B N 1
ATOM 1501 C CA . MET B 1 1 ? 6.527 -26.359 -12.484 1 90.75 1 MET B CA 1
ATOM 1502 C C . MET B 1 1 ? 6.305 -26.078 -11.008 1 90.75 1 MET B C 1
ATOM 1504 O O . MET B 1 1 ? 5.512 -26.75 -10.352 1 90.75 1 MET B O 1
ATOM 1508 N N . LYS B 1 2 ? 7.062 -25.203 -10.336 1 96.19 2 LYS B N 1
ATOM 1509 C CA . LYS B 1 2 ? 6.855 -24.797 -8.953 1 96.19 2 LYS B CA 1
ATOM 1510 C C . LYS B 1 2 ? 6.004 -23.531 -8.867 1 96.19 2 LYS B C 1
ATOM 1512 O O . LYS B 1 2 ? 6.414 -22.469 -9.336 1 96.19 2 LYS B O 1
ATOM 1517 N N . VAL B 1 3 ? 4.812 -23.688 -8.219 1 98.31 3 VAL B N 1
ATOM 1518 C CA . VAL B 1 3 ? 3.85 -22.578 -8.164 1 98.31 3 VAL B CA 1
ATOM 1519 C C . VAL B 1 3 ? 3.793 -22.016 -6.75 1 98.31 3 VAL B C 1
ATOM 1521 O O . VAL B 1 3 ? 3.594 -22.75 -5.785 1 98.31 3 VAL B O 1
ATOM 1524 N N . LEU B 1 4 ? 4.023 -20.734 -6.656 1 98.75 4 LEU B N 1
ATOM 1525 C CA . LEU B 1 4 ? 3.879 -20.031 -5.395 1 98.75 4 LEU B CA 1
ATOM 1526 C C . LEU B 1 4 ? 2.646 -19.125 -5.414 1 98.75 4 LEU B C 1
ATOM 1528 O O . LEU B 1 4 ? 2.488 -18.312 -6.32 1 98.75 4 LEU B O 1
ATOM 1532 N N . VAL B 1 5 ? 1.743 -19.359 -4.5 1 98.88 5 VAL B N 1
ATOM 1533 C CA . VAL B 1 5 ? 0.573 -18.5 -4.328 1 98.88 5 VAL B CA 1
ATOM 1534 C C . VAL B 1 5 ? 0.771 -17.594 -3.115 1 98.88 5 VAL B C 1
ATOM 1536 O O . VAL B 1 5 ? 1.002 -18.062 -2.004 1 98.88 5 VAL B O 1
ATOM 1539 N N . LEU B 1 6 ? 0.748 -16.328 -3.379 1 98.88 6 LEU B N 1
ATOM 1540 C CA . LEU B 1 6 ? 0.672 -15.312 -2.33 1 98.88 6 LEU B CA 1
ATOM 1541 C C . LEU B 1 6 ? -0.753 -14.797 -2.18 1 98.88 6 LEU B C 1
ATOM 1543 O O . LEU B 1 6 ? -1.183 -13.922 -2.938 1 98.88 6 LEU B O 1
ATOM 1547 N N . PHE B 1 7 ? -1.451 -15.359 -1.208 1 98.88 7 PHE B N 1
ATOM 1548 C CA . PHE B 1 7 ? -2.844 -15.023 -0.944 1 98.88 7 PHE B CA 1
ATOM 1549 C C . PHE B 1 7 ? -2.939 -13.906 0.088 1 98.88 7 PHE B C 1
ATOM 1551 O O . PHE B 1 7 ? -2.396 -14.016 1.188 1 98.88 7 PHE B O 1
ATOM 1558 N N . SER B 1 8 ? -3.641 -12.781 -0.294 1 98.44 8 SER B N 1
ATOM 1559 C CA . SER B 1 8 ? -3.561 -11.609 0.57 1 98.44 8 SER B CA 1
ATOM 1560 C C . SER B 1 8 ? -4.949 -11.055 0.874 1 98.44 8 SER B C 1
ATOM 1562 O O . SER B 1 8 ? -5.172 -9.844 0.78 1 98.44 8 SER B O 1
ATOM 1564 N N . SER B 1 9 ? -5.84 -11.906 1.262 1 98.25 9 SER B N 1
ATOM 1565 C CA . SER B 1 9 ? -7.16 -11.492 1.722 1 98.25 9 SER B CA 1
ATOM 1566 C C . SER B 1 9 ? -7.398 -11.914 3.168 1 98.25 9 SER B C 1
ATOM 1568 O O . SER B 1 9 ? -6.996 -13.008 3.576 1 98.25 9 SER B O 1
ATOM 1570 N N . PRO B 1 10 ? -8.047 -11.023 3.939 1 97.56 10 PRO B N 1
ATOM 1571 C CA . PRO B 1 10 ? -8.398 -11.445 5.297 1 97.56 10 PRO B CA 1
ATOM 1572 C C . PRO B 1 10 ? -9.516 -12.477 5.32 1 97.56 10 PRO B C 1
ATOM 1574 O O . PRO B 1 10 ? -9.68 -13.195 6.312 1 97.56 10 PRO B O 1
ATOM 1577 N N . ASN B 1 11 ? -10.375 -12.484 4.293 1 95.38 11 ASN B N 1
ATOM 1578 C CA . ASN B 1 11 ? -11.453 -13.461 4.176 1 95.38 11 ASN B CA 1
ATOM 1579 C C . ASN B 1 11 ? -10.984 -14.719 3.453 1 95.38 11 ASN B C 1
ATOM 1581 O O . ASN B 1 11 ? -10.891 -14.742 2.225 1 95.38 11 ASN B O 1
AT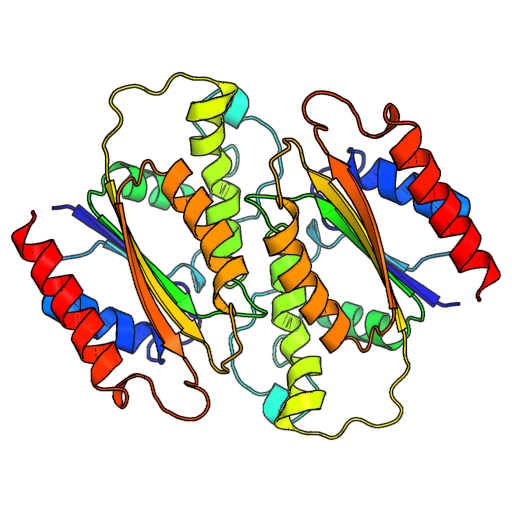OM 1585 N N . LYS B 1 12 ? -10.836 -15.789 4.145 1 94.94 12 LYS B N 1
ATOM 1586 C CA . LYS B 1 12 ? -10.219 -17.016 3.639 1 94.94 12 LYS B CA 1
ATOM 1587 C C . LYS B 1 12 ? -11.148 -17.734 2.664 1 94.94 12 LYS B C 1
ATOM 1589 O O . LYS B 1 12 ? -10.719 -18.625 1.926 1 94.94 12 LYS B O 1
ATOM 1594 N N . LYS B 1 13 ? -12.383 -17.344 2.646 1 95.25 13 LYS B N 1
ATOM 1595 C CA . LYS B 1 13 ? -13.336 -18.016 1.763 1 95.25 13 LYS B CA 1
ATOM 1596 C C . LYS B 1 13 ? -14.164 -17 0.98 1 95.25 13 LYS B C 1
ATOM 1598 O O . LYS B 1 13 ? -15.305 -17.281 0.601 1 95.25 13 LYS B O 1
ATOM 1603 N N . GLY B 1 14 ? -13.602 -15.781 0.911 1 96.44 14 GLY B N 1
ATOM 1604 C CA . GLY B 1 14 ? -14.32 -14.711 0.243 1 96.44 14 GLY B CA 1
ATOM 1605 C C . GLY B 1 14 ? -14.125 -14.703 -1.261 1 96.44 14 GLY B C 1
ATOM 1606 O O . GLY B 1 14 ? -13.758 -15.719 -1.849 1 96.44 14 GLY B O 1
ATOM 1607 N N . ASN B 1 15 ? -14.438 -13.617 -1.872 1 97.81 15 ASN B N 1
ATOM 1608 C CA . ASN B 1 15 ? -14.414 -13.461 -3.322 1 97.81 15 ASN B CA 1
ATOM 1609 C C . ASN B 1 15 ? -13.023 -13.711 -3.895 1 97.81 15 ASN B C 1
ATOM 1611 O O . ASN B 1 15 ? -12.883 -14.391 -4.914 1 97.81 15 ASN B O 1
ATOM 1615 N N . THR B 1 16 ? -12.016 -13.188 -3.227 1 98.38 16 THR B N 1
ATOM 1616 C CA . THR B 1 16 ? -10.648 -13.359 -3.688 1 98.38 16 THR B CA 1
ATOM 1617 C C . THR B 1 16 ? -10.273 -14.844 -3.717 1 98.38 16 THR B C 1
ATOM 1619 O O . THR B 1 16 ? -9.695 -15.32 -4.691 1 98.38 16 THR B O 1
ATOM 1622 N N . PHE B 1 17 ? -10.633 -15.555 -2.672 1 98.5 17 PHE B N 1
ATOM 1623 C CA . PHE B 1 17 ? -10.312 -16.984 -2.574 1 98.5 17 PHE B CA 1
ATOM 1624 C C . PHE B 1 17 ? -11.039 -17.766 -3.65 1 98.5 17 PHE B C 1
ATOM 1626 O O . PHE B 1 17 ? -10.461 -18.672 -4.266 1 98.5 17 PHE B O 1
ATOM 1633 N N . LYS B 1 18 ? -12.281 -17.484 -3.861 1 98.5 18 LYS B N 1
ATOM 1634 C CA . LYS B 1 18 ? -13.078 -18.188 -4.863 1 98.5 18 LYS B CA 1
ATOM 1635 C C . LYS B 1 18 ? -12.484 -18.016 -6.258 1 98.5 18 LYS B C 1
ATOM 1637 O O . LYS B 1 18 ? -12.453 -18.953 -7.047 1 98.5 18 LYS B O 1
ATOM 1642 N N . LEU B 1 19 ? -12.039 -16.812 -6.547 1 98.75 19 LEU B N 1
ATOM 1643 C CA . LEU B 1 19 ? -11.391 -16.547 -7.828 1 98.75 19 LEU B CA 1
ATOM 1644 C C . LEU B 1 19 ? -10.102 -17.359 -7.953 1 98.75 19 LEU B C 1
ATOM 1646 O O . LEU B 1 19 ? -9.844 -17.969 -8.992 1 98.75 19 LEU B O 1
ATOM 1650 N N . LEU B 1 20 ? -9.305 -17.344 -6.887 1 98.81 20 LEU B N 1
ATOM 1651 C CA . LEU B 1 20 ? -8.07 -18.125 -6.848 1 98.81 20 LEU B CA 1
ATOM 1652 C C . LEU B 1 20 ? -8.352 -19.609 -7.039 1 98.81 20 LEU B C 1
ATOM 1654 O O . LEU B 1 20 ? -7.672 -20.281 -7.816 1 98.81 20 LEU B O 1
ATOM 1658 N N . GLU B 1 21 ? -9.352 -20.031 -6.332 1 98.56 21 GLU B N 1
ATOM 1659 C CA . GLU B 1 21 ? -9.719 -21.453 -6.398 1 98.56 21 GLU B CA 1
ATOM 1660 C C . GLU B 1 21 ? -10.062 -21.859 -7.828 1 98.56 21 GLU B C 1
ATOM 1662 O O . GLU B 1 21 ? -9.656 -22.938 -8.281 1 98.56 21 GLU B O 1
ATOM 1667 N N . LYS B 1 22 ? -10.797 -21.062 -8.477 1 98.75 22 LYS B N 1
ATOM 1668 C CA . LYS B 1 22 ? -11.18 -21.375 -9.852 1 98.75 22 LYS B CA 1
ATOM 1669 C C . LYS B 1 22 ? -9.961 -21.438 -10.758 1 98.75 22 LYS B C 1
ATOM 1671 O O . LYS B 1 22 ? -9.859 -22.328 -11.609 1 98.75 22 LYS B O 1
ATOM 1676 N N . PHE B 1 23 ? -9.055 -20.438 -10.633 1 98.88 23 PHE B N 1
ATOM 1677 C CA . PHE B 1 23 ? -7.805 -20.453 -11.383 1 98.88 23 PHE B CA 1
ATOM 1678 C C . PHE B 1 23 ? -7.035 -21.75 -11.117 1 98.88 23 PHE B C 1
ATOM 1680 O O . PHE B 1 23 ? -6.547 -22.391 -12.055 1 98.88 23 PHE B O 1
ATOM 1687 N N . LEU B 1 24 ? -6.934 -22.156 -9.812 1 98.69 24 LEU B N 1
ATOM 1688 C CA . LEU B 1 24 ? -6.164 -23.328 -9.422 1 98.69 24 LEU B CA 1
ATOM 1689 C C . LEU B 1 24 ? -6.816 -24.609 -9.938 1 98.69 24 LEU B C 1
ATOM 1691 O O . LEU B 1 24 ? -6.129 -25.578 -10.242 1 98.69 24 LEU B O 1
ATOM 1695 N N . GLU B 1 25 ? -8.172 -24.609 -9.984 1 98.56 25 GLU B N 1
ATOM 1696 C CA . GLU B 1 25 ? -8.883 -25.734 -10.594 1 98.56 25 GLU B CA 1
ATOM 1697 C C . GLU B 1 25 ? -8.406 -25.984 -12.023 1 98.56 25 GLU B C 1
ATOM 1699 O O . GLU B 1 25 ? -8.195 -27.125 -12.43 1 98.56 25 GLU B O 1
ATOM 1704 N N . GLY B 1 26 ? -8.266 -24.922 -12.758 1 98.56 26 GLY B N 1
ATOM 1705 C CA . GLY B 1 26 ? -7.746 -25.016 -14.109 1 98.56 26 GLY B CA 1
ATOM 1706 C C . GLY B 1 26 ? -6.293 -25.453 -14.164 1 98.56 26 GLY B C 1
ATOM 1707 O O . GLY B 1 26 ? -5.914 -26.281 -14.992 1 98.56 26 GLY B O 1
ATOM 1708 N N . LEU B 1 27 ? -5.52 -24.828 -13.297 1 98.38 27 LEU B N 1
ATOM 1709 C CA . LEU B 1 27 ? -4.094 -25.141 -13.25 1 98.38 27 LEU B CA 1
ATOM 1710 C C . LEU B 1 27 ? -3.861 -26.594 -12.875 1 98.38 27 LEU B C 1
ATOM 1712 O O . LEU B 1 27 ? -2.961 -27.25 -13.406 1 98.38 27 LEU B O 1
ATOM 1716 N N . ASN B 1 28 ? -4.617 -27.172 -11.922 1 97 28 ASN B N 1
ATOM 1717 C CA . ASN B 1 28 ? -4.637 -28.562 -11.484 1 97 28 ASN B CA 1
ATOM 1718 C C . ASN B 1 28 ? -3.244 -29.062 -11.117 1 97 28 ASN B C 1
ATOM 1720 O O . ASN B 1 28 ? -2.791 -30.094 -11.609 1 97 28 ASN B O 1
ATOM 1724 N N . GLN B 1 29 ? -2.479 -28.234 -10.273 1 96.19 29 GLN B N 1
ATOM 1725 C CA . GLN B 1 29 ? -1.142 -28.562 -9.789 1 96.19 29 GLN B CA 1
ATOM 1726 C C . GLN B 1 29 ? -1.009 -28.25 -8.297 1 96.19 29 GLN B C 1
ATOM 1728 O O . GLN B 1 29 ? -1.776 -27.453 -7.754 1 96.19 29 GLN B O 1
ATOM 1733 N N . GLU B 1 30 ? -0.08 -28.953 -7.719 1 96.19 30 GLU B N 1
ATOM 1734 C CA . GLU B 1 30 ? 0.256 -28.594 -6.344 1 96.19 30 GLU B CA 1
ATOM 1735 C C . GLU B 1 30 ? 0.875 -27.203 -6.273 1 96.19 30 GLU B C 1
ATOM 1737 O O . GLU B 1 30 ? 1.619 -26.797 -7.172 1 96.19 30 GLU B O 1
ATOM 1742 N N . VAL B 1 31 ? 0.539 -26.531 -5.23 1 98.12 31 VAL B N 1
ATOM 1743 C CA . VAL B 1 31 ? 1.047 -25.156 -5.098 1 98.12 31 VAL B CA 1
ATOM 1744 C C . VAL B 1 31 ? 1.622 -24.969 -3.697 1 98.12 31 VAL B C 1
ATOM 1746 O O . VAL B 1 31 ? 1.233 -25.656 -2.754 1 98.12 31 VAL B O 1
ATOM 1749 N N . ASP B 1 32 ? 2.625 -24.156 -3.529 1 98.25 32 ASP B N 1
ATOM 1750 C CA . ASP B 1 32 ? 3.01 -23.578 -2.244 1 98.25 32 ASP B CA 1
ATOM 1751 C C . ASP B 1 32 ? 2.137 -22.375 -1.896 1 98.25 32 ASP B C 1
ATOM 1753 O O . ASP B 1 32 ? 2.246 -21.312 -2.527 1 98.25 32 ASP B O 1
ATOM 1757 N N . PHE B 1 33 ? 1.329 -22.562 -0.928 1 98.5 33 PHE B N 1
ATOM 1758 C CA . PHE B 1 33 ? 0.331 -21.562 -0.575 1 98.5 33 PHE B CA 1
ATOM 1759 C C . PHE B 1 33 ? 0.765 -20.766 0.657 1 98.5 33 PHE B C 1
ATOM 1761 O O . PHE B 1 33 ? 0.985 -21.359 1.723 1 98.5 33 PHE B O 1
ATOM 1768 N N . ILE B 1 34 ? 0.928 -19.484 0.488 1 98.69 34 ILE B N 1
ATOM 1769 C CA . ILE B 1 34 ? 1.261 -18.609 1.612 1 98.69 34 ILE B CA 1
ATOM 1770 C C . ILE B 1 34 ? 0.104 -17.656 1.884 1 98.69 34 ILE B C 1
ATOM 1772 O O . ILE B 1 34 ? -0.278 -16.875 1.013 1 98.69 34 ILE B O 1
ATOM 1776 N N . ASP B 1 35 ? -0.457 -17.75 3.037 1 98.38 35 ASP B N 1
ATOM 1777 C CA . ASP B 1 35 ? -1.427 -16.781 3.521 1 98.38 35 ASP B CA 1
ATOM 1778 C C . ASP B 1 35 ? -0.727 -15.547 4.094 1 98.38 35 ASP B C 1
ATOM 1780 O O . ASP B 1 35 ? -0.391 -15.508 5.277 1 98.38 35 ASP B O 1
ATOM 1784 N N . VAL B 1 36 ? -0.629 -14.508 3.309 1 98.44 36 VAL B N 1
ATOM 1785 C CA . VAL B 1 36 ? 0.198 -13.352 3.621 1 98.44 36 VAL B CA 1
ATOM 1786 C C . VAL B 1 36 ? -0.378 -12.609 4.828 1 98.44 36 VAL B C 1
ATOM 1788 O O . VAL B 1 36 ? 0.367 -12.062 5.645 1 98.44 36 VAL B O 1
ATOM 1791 N N . TYR B 1 37 ? -1.697 -12.594 5.043 1 96.25 37 TYR B N 1
ATOM 1792 C CA . TYR B 1 37 ? -2.357 -11.844 6.105 1 96.25 37 TYR B CA 1
ATOM 1793 C C . TYR B 1 37 ? -2.004 -12.414 7.473 1 96.25 37 TYR B C 1
ATOM 1795 O O . TYR B 1 37 ? -2.094 -11.711 8.484 1 96.25 37 TYR B O 1
ATOM 1803 N N . HIS B 1 38 ? -1.587 -13.625 7.48 1 94.81 38 HIS B N 1
ATOM 1804 C CA . HIS B 1 38 ? -1.315 -14.266 8.766 1 94.81 38 HIS B CA 1
ATOM 1805 C C . HIS B 1 38 ? 0.184 -14.422 8.992 1 94.81 38 HIS B C 1
ATOM 1807 O O . HIS B 1 38 ? 0.604 -15.062 9.961 1 94.81 38 HIS B O 1
ATOM 1813 N N . LYS B 1 39 ? 0.974 -13.922 8.117 1 97.75 39 LYS B N 1
ATOM 1814 C CA . LYS B 1 39 ? 2.424 -13.914 8.289 1 97.75 39 LYS B CA 1
ATOM 1815 C C . LYS B 1 39 ? 2.877 -12.68 9.062 1 97.75 39 LYS B C 1
ATOM 1817 O O . LYS B 1 39 ? 2.215 -11.641 9.023 1 97.75 39 LYS B O 1
ATOM 1822 N N . LYS B 1 40 ? 3.895 -12.867 9.812 1 97.5 40 LYS B N 1
ATOM 1823 C CA . LYS B 1 40 ? 4.543 -11.742 10.477 1 97.5 40 LYS B CA 1
ATOM 1824 C C . LYS B 1 40 ? 5.656 -11.164 9.617 1 97.5 40 LYS B C 1
ATOM 1826 O O . LYS B 1 40 ? 6.797 -11.625 9.664 1 97.5 40 LYS B O 1
ATOM 1831 N N . ILE B 1 41 ? 5.34 -10.133 8.891 1 98.31 41 ILE B N 1
ATOM 1832 C CA . ILE B 1 41 ? 6.273 -9.445 8.008 1 98.31 41 ILE B CA 1
ATOM 1833 C C . ILE B 1 41 ? 6.387 -7.98 8.422 1 98.31 41 ILE B C 1
ATOM 1835 O O . ILE B 1 41 ? 5.441 -7.203 8.258 1 98.31 41 ILE B O 1
ATOM 1839 N N . GLY B 1 42 ? 7.492 -7.586 9.016 1 97.75 42 GLY B N 1
ATOM 1840 C CA . GLY B 1 42 ? 7.723 -6.203 9.398 1 97.75 42 GLY B CA 1
ATOM 1841 C C . GLY B 1 42 ? 7.953 -5.285 8.211 1 97.75 42 GLY B C 1
ATOM 1842 O O . GLY B 1 42 ? 8.352 -5.738 7.133 1 97.75 42 GLY B O 1
ATOM 1843 N N . PRO B 1 43 ? 7.621 -4.023 8.422 1 98.19 43 PRO B N 1
ATOM 1844 C CA . PRO B 1 43 ? 7.891 -3.08 7.336 1 98.19 43 PRO B CA 1
ATOM 1845 C C . PRO B 1 43 ? 9.383 -2.924 7.047 1 98.19 43 PRO B C 1
ATOM 1847 O O . PRO B 1 43 ? 10.211 -3.146 7.934 1 98.19 43 PRO B O 1
ATOM 1850 N N . CYS B 1 44 ? 9.719 -2.635 5.797 1 98.06 44 CYS B N 1
ATOM 1851 C CA . CYS B 1 44 ? 11.094 -2.26 5.477 1 98.06 44 CYS B CA 1
ATOM 1852 C C . CYS B 1 44 ? 11.531 -1.054 6.297 1 98.06 44 CYS B C 1
ATOM 1854 O O . CYS B 1 44 ? 10.805 -0.065 6.398 1 98.06 44 CYS B O 1
ATOM 1856 N N . ILE B 1 45 ? 12.75 -1.114 6.824 1 97 45 ILE B N 1
ATOM 1857 C CA . ILE B 1 45 ? 13.188 -0.037 7.703 1 97 45 ILE B CA 1
ATOM 1858 C C . ILE B 1 45 ? 14.305 0.76 7.027 1 97 45 ILE B C 1
ATOM 1860 O O . ILE B 1 45 ? 14.984 1.562 7.672 1 97 45 ILE B O 1
ATOM 1864 N N . ASP B 1 46 ? 14.477 0.452 5.777 1 96.19 46 ASP B N 1
ATOM 1865 C CA . ASP B 1 46 ? 15.438 1.183 4.953 1 96.19 46 ASP B CA 1
ATOM 1866 C C . ASP B 1 46 ? 16.828 1.188 5.59 1 96.19 46 ASP B C 1
ATOM 1868 O O . ASP B 1 46 ? 17.5 2.219 5.609 1 96.19 46 ASP B O 1
ATOM 1872 N N . CYS B 1 47 ? 17.312 0.103 6.074 1 96.56 47 CYS B N 1
ATOM 1873 C CA . CYS B 1 47 ? 18.609 0.011 6.734 1 96.56 47 CYS B CA 1
ATOM 1874 C C . CYS B 1 47 ? 19.734 -0.128 5.715 1 96.56 47 CYS B C 1
ATOM 1876 O O . CYS B 1 47 ? 20.906 0.028 6.055 1 96.56 47 CYS B O 1
ATOM 1878 N N . LYS B 1 48 ? 19.469 -0.562 4.566 1 94.88 48 LYS B N 1
ATOM 1879 C CA . LYS B 1 48 ? 20.359 -0.586 3.406 1 94.88 48 LYS B CA 1
ATOM 1880 C C . LYS B 1 48 ? 21.328 -1.759 3.484 1 94.88 48 LYS B C 1
ATOM 1882 O O . LYS B 1 48 ? 22.328 -1.802 2.748 1 94.88 48 LYS B O 1
ATOM 1887 N N . VAL B 1 49 ? 21.062 -2.658 4.34 1 97.25 49 VAL B N 1
ATOM 1888 C CA . VAL B 1 49 ? 21.875 -3.869 4.395 1 97.25 49 VAL B CA 1
ATOM 1889 C C . VAL B 1 49 ? 21.844 -4.582 3.043 1 97.25 49 VAL B C 1
ATOM 1891 O O . VAL B 1 49 ? 22.875 -5.051 2.549 1 97.25 49 VAL B O 1
ATOM 1894 N N . CYS B 1 50 ? 20.688 -4.547 2.414 1 96.25 50 CYS B N 1
ATOM 1895 C CA . CYS B 1 50 ? 20.5 -5.27 1.162 1 96.25 50 CYS B CA 1
ATOM 1896 C C . CYS B 1 50 ? 21.219 -4.582 0.017 1 96.25 50 CYS B C 1
ATOM 1898 O O . CYS B 1 50 ? 21.344 -5.145 -1.073 1 96.25 50 CYS B O 1
ATOM 1900 N N . TYR B 1 51 ? 21.734 -3.369 0.294 1 95.12 51 TYR B N 1
ATOM 1901 C CA . TYR B 1 51 ? 22.547 -2.688 -0.7 1 95.12 51 TYR B CA 1
ATOM 1902 C C . TYR B 1 51 ? 23.922 -3.33 -0.803 1 95.12 51 TYR B C 1
ATOM 1904 O O . TYR B 1 51 ? 24.625 -3.166 -1.809 1 95.12 51 TYR B O 1
ATOM 1912 N N . LYS B 1 52 ? 24.344 -4.094 0.283 1 95.94 52 LYS B N 1
ATOM 1913 C CA . LYS B 1 52 ? 25.703 -4.652 0.355 1 95.94 52 LYS B CA 1
ATOM 1914 C C . LYS B 1 52 ? 25.672 -6.164 0.159 1 95.94 52 LYS B C 1
ATOM 1916 O O . LYS B 1 52 ? 26.609 -6.734 -0.422 1 95.94 52 LYS B O 1
ATOM 1921 N N . ILE B 1 53 ? 24.688 -6.816 0.631 1 94.44 53 ILE B N 1
ATOM 1922 C CA . ILE B 1 53 ? 24.562 -8.266 0.514 1 94.44 53 ILE B CA 1
ATOM 1923 C C . ILE B 1 53 ? 23.141 -8.641 0.125 1 94.44 53 ILE B C 1
ATOM 1925 O O . ILE B 1 53 ? 22.203 -7.871 0.365 1 94.44 53 ILE B O 1
ATOM 1929 N N . GLU B 1 54 ? 22.891 -9.773 -0.438 1 91.94 54 GLU B N 1
ATOM 1930 C CA . GLU B 1 54 ? 21.562 -10.227 -0.846 1 91.94 54 GLU B CA 1
ATOM 1931 C C . GLU B 1 54 ? 20.797 -10.828 0.331 1 91.94 54 GLU B C 1
ATOM 1933 O O . GLU B 1 54 ? 20.359 -11.984 0.27 1 91.94 54 GLU B O 1
ATOM 1938 N N . GLU B 1 55 ? 20.703 -10.055 1.267 1 94.12 55 GLU B N 1
ATOM 1939 C CA . GLU B 1 55 ? 19.984 -10.469 2.473 1 94.12 55 GLU B CA 1
ATOM 1940 C C . GLU B 1 55 ? 19.297 -9.289 3.146 1 94.12 55 GLU B C 1
ATOM 1942 O O . GLU B 1 55 ? 19.781 -8.156 3.066 1 94.12 55 GLU B O 1
ATOM 1947 N N . CYS B 1 56 ? 18.172 -9.594 3.725 1 96.94 56 CYS B N 1
ATOM 1948 C CA . CYS B 1 56 ? 17.516 -8.602 4.562 1 96.94 56 CYS B CA 1
ATOM 1949 C C . CYS B 1 56 ? 17.969 -8.719 6.012 1 96.94 56 CYS B C 1
ATOM 1951 O O . CYS B 1 56 ? 18.156 -9.82 6.523 1 96.94 56 CYS B O 1
ATOM 1953 N N . ALA B 1 57 ? 18.094 -7.59 6.719 1 97.19 57 ALA B N 1
ATOM 1954 C CA . ALA B 1 57 ? 18.531 -7.57 8.109 1 97.19 57 ALA B CA 1
ATOM 1955 C C . ALA B 1 57 ? 17.438 -8.055 9.047 1 97.19 57 ALA B C 1
ATOM 1957 O O . ALA B 1 57 ? 17.703 -8.5 10.164 1 97.19 57 ALA B O 1
ATOM 1958 N N . ILE B 1 58 ? 16.203 -7.918 8.594 1 97.56 58 ILE B N 1
ATOM 1959 C CA . ILE B 1 58 ? 15.047 -8.305 9.414 1 97.56 58 ILE B CA 1
ATOM 1960 C C . ILE B 1 58 ? 14.805 -9.805 9.289 1 97.56 58 ILE B C 1
ATOM 1962 O O . ILE B 1 58 ? 14.688 -10.328 8.18 1 97.56 58 ILE B O 1
ATOM 1966 N N . LYS B 1 59 ? 14.797 -10.523 10.375 1 97.5 59 LYS B N 1
ATOM 1967 C CA . LYS B 1 59 ? 14.539 -11.961 10.391 1 97.5 59 LYS B CA 1
ATOM 1968 C C . LYS B 1 59 ? 13.109 -12.258 10.828 1 97.5 59 LYS B C 1
ATOM 1970 O O . LYS B 1 59 ? 12.812 -12.305 12.023 1 97.5 59 LYS B O 1
ATOM 1975 N N . ASP B 1 60 ? 12.258 -12.406 9.953 1 98.31 60 ASP B N 1
ATOM 1976 C CA . ASP B 1 60 ? 10.867 -12.75 10.211 1 98.31 60 ASP B CA 1
ATOM 1977 C C . ASP B 1 60 ? 10.328 -13.711 9.148 1 98.31 60 ASP B C 1
ATOM 1979 O O . ASP B 1 60 ? 11.102 -14.453 8.531 1 98.31 60 ASP B O 1
ATOM 1983 N N . ASP B 1 61 ? 9.055 -13.812 8.945 1 98.44 61 ASP B N 1
ATOM 1984 C CA . ASP B 1 61 ? 8.453 -14.797 8.062 1 98.44 61 ASP B CA 1
ATOM 1985 C C . ASP B 1 61 ? 8.852 -14.555 6.609 1 98.44 61 ASP B C 1
ATOM 1987 O O . ASP B 1 61 ? 8.664 -15.422 5.754 1 98.44 61 ASP B O 1
ATOM 1991 N N . MET B 1 62 ? 9.438 -13.375 6.312 1 98.38 62 MET B N 1
ATOM 1992 C CA . MET B 1 62 ? 9.836 -13.062 4.941 1 98.38 62 MET B CA 1
ATOM 1993 C C . MET B 1 62 ? 10.945 -13.992 4.473 1 98.38 62 MET B C 1
ATOM 1995 O O . MET B 1 62 ? 11.117 -14.203 3.27 1 98.38 62 MET B O 1
ATOM 1999 N N . ILE B 1 63 ? 11.742 -14.516 5.395 1 97.38 63 ILE B N 1
ATOM 2000 C CA . ILE B 1 63 ? 12.883 -15.352 5.051 1 97.38 63 ILE B CA 1
ATOM 2001 C C . ILE B 1 63 ? 12.414 -16.562 4.254 1 97.38 63 ILE B C 1
ATOM 2003 O O . ILE B 1 63 ? 12.961 -16.875 3.189 1 97.38 63 ILE B O 1
ATOM 2007 N N . GLU B 1 64 ? 11.406 -17.188 4.762 1 97.38 64 GLU B N 1
ATOM 2008 C CA . GLU B 1 64 ? 10.875 -18.359 4.059 1 97.38 64 GLU B CA 1
ATOM 2009 C C . GLU B 1 64 ? 10.25 -17.953 2.723 1 97.38 64 GLU B C 1
ATOM 2011 O O . GLU B 1 64 ? 10.328 -18.703 1.745 1 97.38 64 GLU B O 1
ATOM 2016 N N . ILE B 1 65 ? 9.68 -16.812 2.662 1 98.38 65 ILE B N 1
ATOM 2017 C CA . ILE B 1 65 ? 9.008 -16.344 1.456 1 98.38 65 ILE B CA 1
ATOM 2018 C C . ILE B 1 65 ? 10.039 -16.062 0.369 1 98.38 65 ILE B C 1
ATOM 2020 O O . ILE B 1 65 ? 9.836 -16.406 -0.797 1 98.38 65 ILE B O 1
ATOM 2024 N N . TYR B 1 66 ? 11.203 -15.5 0.772 1 97.44 66 TYR B N 1
ATOM 2025 C CA . TYR B 1 66 ? 12.281 -15.305 -0.187 1 97.44 66 TYR B CA 1
ATOM 2026 C C . TYR B 1 66 ? 12.68 -16.625 -0.84 1 97.44 66 TYR B C 1
ATOM 2028 O O . TYR B 1 66 ? 12.828 -16.703 -2.062 1 97.44 66 TYR B O 1
ATOM 2036 N N . LYS B 1 67 ? 12.867 -17.625 -0.046 1 96.88 67 LYS B N 1
ATOM 2037 C CA . LYS B 1 67 ? 13.25 -18.938 -0.548 1 96.88 67 LYS B CA 1
ATOM 2038 C C . LYS B 1 67 ? 12.227 -19.469 -1.543 1 96.88 67 LYS B C 1
ATOM 2040 O O . LYS B 1 67 ? 12.586 -19.953 -2.621 1 96.88 67 LYS B O 1
ATOM 2045 N N . LYS B 1 68 ? 10.992 -19.328 -1.194 1 97.81 68 LYS B N 1
ATOM 2046 C CA . LYS B 1 68 ? 9.922 -19.844 -2.047 1 97.81 68 LYS B CA 1
ATOM 2047 C C . LYS B 1 68 ? 9.828 -19.047 -3.346 1 97.81 68 LYS B C 1
ATOM 2049 O O . LYS B 1 68 ? 9.562 -19.609 -4.406 1 97.81 68 LYS B O 1
ATOM 2054 N N . ILE B 1 69 ? 10.008 -17.75 -3.279 1 97.44 69 ILE B N 1
ATOM 2055 C CA . ILE B 1 69 ? 10.039 -16.922 -4.477 1 97.44 69 ILE B CA 1
ATOM 2056 C C . ILE B 1 69 ? 11.156 -17.391 -5.406 1 97.44 69 ILE B C 1
ATOM 2058 O O . ILE B 1 69 ? 10.938 -17.594 -6.602 1 97.44 69 ILE B O 1
ATOM 2062 N N . ASN B 1 70 ? 12.312 -17.625 -4.809 1 95.62 70 ASN B N 1
ATOM 2063 C CA . ASN B 1 70 ? 13.484 -18.016 -5.59 1 95.62 70 ASN B CA 1
ATOM 2064 C C . ASN B 1 70 ? 13.281 -19.359 -6.285 1 95.62 70 ASN B C 1
ATOM 2066 O O . ASN B 1 70 ? 13.789 -19.578 -7.383 1 95.62 70 ASN B O 1
ATOM 2070 N N . GLU B 1 71 ? 12.523 -20.172 -5.723 1 95.5 71 GLU B N 1
ATOM 2071 C CA . GLU B 1 71 ? 12.367 -21.531 -6.223 1 95.5 71 GLU B CA 1
ATOM 2072 C C . GLU B 1 71 ? 11.188 -21.641 -7.188 1 95.5 71 GLU B C 1
ATOM 2074 O O . GLU B 1 71 ? 11.047 -22.641 -7.895 1 95.5 71 GLU B O 1
ATOM 2079 N N . SER B 1 72 ? 10.414 -20.641 -7.355 1 96.56 72 SER B N 1
ATOM 2080 C CA . SER B 1 72 ? 9.156 -20.75 -8.078 1 96.56 72 SER B CA 1
ATOM 2081 C C . SER B 1 72 ? 9.344 -20.469 -9.562 1 96.56 72 SER B C 1
ATOM 2083 O O . SER B 1 72 ? 10.266 -19.766 -9.953 1 96.56 72 SER B O 1
ATOM 2085 N N . ASP B 1 73 ? 8.477 -21.109 -10.359 1 96.81 73 ASP B N 1
ATOM 2086 C CA . ASP B 1 73 ? 8.383 -20.844 -11.789 1 96.81 73 ASP B CA 1
ATOM 2087 C C . ASP B 1 73 ? 7.207 -19.906 -12.102 1 96.81 73 ASP B C 1
ATOM 2089 O O . ASP B 1 73 ? 7.238 -19.172 -13.078 1 96.81 73 ASP B O 1
ATOM 2093 N N . LEU B 1 74 ? 6.176 -20.031 -11.289 1 98 74 LEU B N 1
ATOM 2094 C CA . LEU B 1 74 ? 4.938 -19.266 -11.391 1 98 74 LEU B CA 1
ATOM 2095 C C . LEU B 1 74 ? 4.566 -18.641 -10.047 1 98 74 LEU B C 1
ATOM 2097 O O . LEU B 1 74 ? 4.504 -19.344 -9.039 1 98 74 LEU B O 1
ATOM 2101 N N . ILE B 1 75 ? 4.414 -17.359 -10.078 1 98.75 75 ILE B N 1
ATOM 2102 C CA . ILE B 1 75 ? 3.992 -16.656 -8.867 1 98.75 75 ILE B CA 1
ATOM 2103 C C . ILE B 1 75 ? 2.588 -16.078 -9.062 1 98.75 75 ILE B C 1
ATOM 2105 O O . ILE B 1 75 ? 2.357 -15.289 -9.977 1 98.75 75 ILE B O 1
ATOM 2109 N N . VAL B 1 76 ? 1.632 -16.5 -8.258 1 98.94 76 VAL B N 1
ATOM 2110 C CA . VAL B 1 76 ? 0.248 -16.047 -8.289 1 98.94 76 VAL B CA 1
ATOM 2111 C C . VAL B 1 76 ? -0.021 -15.141 -7.086 1 98.94 76 VAL B C 1
ATOM 2113 O O . VAL B 1 76 ? 0.163 -15.555 -5.938 1 98.94 76 VAL B O 1
ATOM 2116 N N . ILE B 1 77 ? -0.396 -13.953 -7.355 1 98.94 77 ILE B N 1
ATOM 2117 C CA . ILE B 1 77 ? -0.841 -13.047 -6.297 1 98.94 77 ILE B CA 1
ATOM 2118 C C . ILE B 1 77 ? -2.357 -12.891 -6.359 1 98.94 77 ILE B C 1
ATOM 2120 O O . ILE B 1 77 ? -2.898 -12.414 -7.359 1 98.94 77 ILE B O 1
ATOM 2124 N N . ALA B 1 78 ? -3.041 -13.375 -5.398 1 98.88 78 ALA B N 1
ATOM 2125 C CA . ALA B 1 78 ? -4.484 -13.219 -5.242 1 98.88 78 ALA B CA 1
ATOM 2126 C C . ALA B 1 78 ? -4.812 -12.219 -4.133 1 98.88 78 ALA B C 1
ATOM 2128 O O . ALA B 1 78 ? -4.453 -12.438 -2.971 1 98.88 78 ALA B O 1
ATOM 2129 N N . THR B 1 79 ? -5.516 -11.195 -4.473 1 98.75 79 THR B N 1
ATOM 2130 C CA . THR B 1 79 ? -5.621 -10.109 -3.51 1 98.75 79 THR B CA 1
ATOM 2131 C C . THR B 1 79 ? -6.891 -9.297 -3.744 1 98.75 79 THR B C 1
ATOM 2133 O O . THR B 1 79 ? -7.293 -9.078 -4.891 1 98.75 79 THR B O 1
ATOM 2136 N N . PRO B 1 80 ? -7.551 -8.828 -2.682 1 98.06 80 PRO B N 1
ATOM 2137 C CA . PRO B 1 80 ? -8.516 -7.746 -2.84 1 98.06 80 PRO B CA 1
ATOM 2138 C C . PRO B 1 80 ? -7.855 -6.391 -3.07 1 98.06 80 PRO B C 1
ATOM 2140 O O . PRO B 1 80 ? -6.633 -6.27 -2.957 1 98.06 80 PRO B O 1
ATOM 2143 N N . ILE B 1 81 ? -8.664 -5.43 -3.475 1 97.69 81 ILE B N 1
ATOM 2144 C CA . ILE B 1 81 ? -8.203 -4.051 -3.605 1 97.69 81 ILE B CA 1
ATOM 2145 C C . ILE B 1 81 ? -8.789 -3.203 -2.477 1 97.69 81 ILE B C 1
ATOM 2147 O O . ILE B 1 81 ? -10.008 -3.1 -2.338 1 97.69 81 ILE B O 1
ATOM 2151 N N . TYR B 1 82 ? -7.945 -2.668 -1.618 1 97.44 82 TYR B N 1
ATOM 2152 C CA . TYR B 1 82 ? -8.305 -1.77 -0.528 1 97.44 82 TYR B CA 1
ATOM 2153 C C . TYR B 1 82 ? -7.777 -0.364 -0.783 1 97.44 82 TYR B C 1
ATOM 2155 O O . TYR B 1 82 ? -6.566 -0.162 -0.904 1 97.44 82 TYR B O 1
ATOM 2163 N N . PHE B 1 83 ? -8.727 0.581 -0.88 1 97.31 83 PHE B N 1
ATOM 2164 C CA . PHE B 1 83 ? -8.367 1.968 -1.15 1 97.31 83 PHE B CA 1
ATOM 2165 C C . PHE B 1 83 ? -7.48 2.064 -2.385 1 97.31 83 PHE B C 1
ATOM 2167 O O . PHE B 1 83 ? -6.41 2.674 -2.34 1 97.31 83 PHE B O 1
ATOM 2174 N N . ALA B 1 84 ? -7.875 1.394 -3.434 1 96.94 84 ALA B N 1
ATOM 2175 C CA . ALA B 1 84 ? -7.348 1.487 -4.793 1 96.94 84 ALA B CA 1
ATOM 2176 C C . ALA B 1 84 ? -6.031 0.728 -4.922 1 96.94 84 ALA B C 1
ATOM 2178 O O . ALA B 1 84 ? -5.363 0.802 -5.957 1 96.94 84 ALA B O 1
ATOM 2179 N N . ASN B 1 85 ? -5.637 -0.016 -3.957 1 98.25 85 ASN B N 1
ATOM 2180 C CA . ASN B 1 85 ? -4.371 -0.744 -4.027 1 98.25 85 ASN B CA 1
ATOM 2181 C C . ASN B 1 85 ? -4.418 -2.025 -3.199 1 98.25 85 ASN B C 1
ATOM 2183 O O . ASN B 1 85 ? -5.477 -2.408 -2.699 1 98.25 85 ASN B O 1
ATOM 2187 N N . VAL B 1 86 ? -3.311 -2.771 -3.113 1 98.69 86 VAL B N 1
ATOM 2188 C CA . VAL B 1 86 ? -3.234 -4.027 -2.371 1 98.69 86 VAL B CA 1
ATOM 2189 C C . VAL B 1 86 ? -3.346 -3.748 -0.874 1 98.69 86 VAL B C 1
ATOM 2191 O O . VAL B 1 86 ? -3.039 -2.643 -0.417 1 98.69 86 VAL B O 1
ATOM 2194 N N . PRO B 1 87 ? -3.828 -4.734 -0.102 1 98.69 87 PRO B N 1
ATOM 2195 C CA . PRO B 1 87 ? -3.881 -4.555 1.351 1 98.69 87 PRO B CA 1
ATOM 2196 C C . PRO B 1 87 ? -2.496 -4.406 1.977 1 98.69 87 PRO B C 1
ATOM 2198 O O . PRO B 1 87 ? -1.5 -4.84 1.392 1 98.69 87 PRO B O 1
ATOM 2201 N N . SER B 1 88 ? -2.498 -3.826 3.16 1 98.75 88 SER B N 1
ATOM 2202 C CA . SER B 1 88 ? -1.253 -3.432 3.811 1 98.75 88 SER B CA 1
ATOM 2203 C C . SER B 1 88 ? -0.349 -4.637 4.051 1 98.75 88 SER B C 1
ATOM 2205 O O . SER B 1 88 ? 0.874 -4.535 3.934 1 98.75 88 SER B O 1
ATOM 2207 N N . PRO B 1 89 ? -0.851 -5.871 4.383 1 98.81 89 PRO B N 1
ATOM 2208 C CA . PRO B 1 89 ? 0.07 -6.992 4.578 1 98.81 89 PRO B CA 1
ATOM 2209 C C . PRO B 1 89 ? 0.834 -7.359 3.311 1 98.81 89 PRO B C 1
ATOM 2211 O O . PRO B 1 89 ? 2.025 -7.672 3.371 1 98.81 89 PRO B O 1
ATOM 2214 N N . LEU B 1 90 ? 0.133 -7.328 2.166 1 98.88 90 LEU B N 1
ATOM 2215 C CA . LEU B 1 90 ? 0.825 -7.594 0.909 1 98.88 90 LEU B CA 1
ATOM 2216 C C . LEU B 1 90 ? 1.806 -6.473 0.582 1 98.88 90 LEU B C 1
ATOM 2218 O O . LEU B 1 90 ? 2.889 -6.723 0.048 1 98.88 90 LEU B O 1
ATOM 2222 N N . LYS B 1 91 ? 1.404 -5.238 0.88 1 98.88 91 LYS B N 1
ATOM 2223 C CA . LYS B 1 91 ? 2.307 -4.117 0.645 1 98.88 91 LYS B CA 1
ATOM 2224 C C . LYS B 1 91 ? 3.58 -4.25 1.474 1 98.88 91 LYS B C 1
ATOM 2226 O O . LYS B 1 91 ? 4.66 -3.852 1.031 1 98.88 91 LYS B O 1
ATOM 2231 N N . ALA B 1 92 ? 3.473 -4.75 2.691 1 98.81 92 ALA B N 1
ATOM 2232 C CA . ALA B 1 92 ? 4.656 -4.996 3.512 1 98.81 92 ALA B CA 1
ATOM 2233 C C . ALA B 1 92 ? 5.598 -5.988 2.834 1 98.81 92 ALA B C 1
ATOM 2235 O O . ALA B 1 92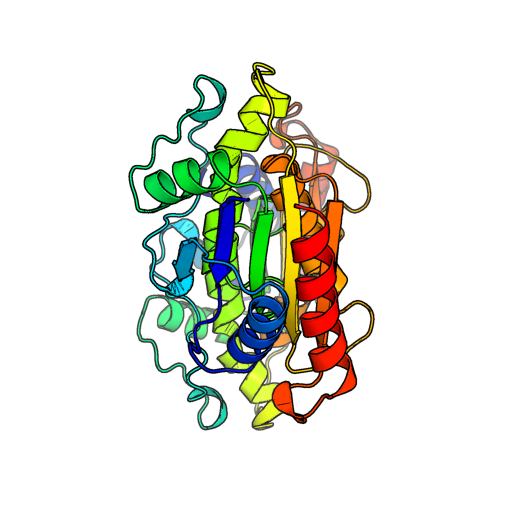 ? 6.809 -5.766 2.781 1 98.81 92 ALA B O 1
ATOM 2236 N N . LEU B 1 93 ? 5.051 -7.066 2.33 1 98.94 93 LEU B N 1
ATOM 2237 C CA . LEU B 1 93 ? 5.84 -8.047 1.593 1 98.94 93 LEU B CA 1
ATOM 2238 C C . LEU B 1 93 ? 6.523 -7.402 0.393 1 98.94 93 LEU B C 1
ATOM 2240 O O . LEU B 1 93 ? 7.719 -7.609 0.166 1 98.94 93 LEU B O 1
ATOM 2244 N N . ILE B 1 94 ? 5.77 -6.605 -0.338 1 98.88 94 ILE B N 1
ATOM 2245 C CA . ILE B 1 94 ? 6.273 -5.969 -1.551 1 98.88 94 ILE B CA 1
ATOM 2246 C C . ILE B 1 94 ? 7.41 -5.012 -1.197 1 98.88 94 ILE B C 1
ATOM 2248 O O . ILE B 1 94 ? 8.438 -4.984 -1.875 1 98.88 94 ILE B O 1
ATOM 2252 N N . ASP B 1 95 ? 7.242 -4.242 -0.104 1 98.62 95 ASP B N 1
ATOM 2253 C CA . ASP B 1 95 ? 8.297 -3.318 0.312 1 98.62 95 ASP B CA 1
ATOM 2254 C C . ASP B 1 95 ? 9.578 -4.07 0.66 1 98.62 95 ASP B C 1
ATOM 2256 O O . ASP B 1 95 ? 10.68 -3.547 0.474 1 98.62 95 ASP B O 1
ATOM 2260 N N . ARG B 1 96 ? 9.438 -5.293 1.094 1 98.56 96 ARG B N 1
ATOM 2261 C CA . ARG B 1 96 ? 10.57 -6.109 1.521 1 98.56 96 ARG B CA 1
ATOM 2262 C C . ARG B 1 96 ? 11.266 -6.758 0.325 1 98.56 96 ARG B C 1
ATOM 2264 O O . ARG B 1 96 ? 12.297 -7.406 0.477 1 98.56 96 ARG B O 1
ATOM 2271 N N . LEU B 1 97 ? 10.672 -6.617 -0.879 1 98.38 97 LEU B N 1
ATOM 2272 C CA . LEU B 1 97 ? 11.336 -7.102 -2.088 1 98.38 97 LEU B CA 1
ATOM 2273 C C . LEU B 1 97 ? 12.508 -6.195 -2.463 1 98.38 97 LEU B C 1
ATOM 2275 O O . LEU B 1 97 ? 13.148 -6.406 -3.492 1 98.38 97 LEU B O 1
ATOM 2279 N N . GLN B 1 98 ? 12.742 -5.207 -1.611 1 97.12 98 GLN B N 1
ATOM 2280 C CA . GLN B 1 98 ? 13.883 -4.316 -1.798 1 97.12 98 GLN B CA 1
ATOM 2281 C C . GLN B 1 98 ? 15.18 -5.109 -1.958 1 97.12 98 GLN B C 1
ATOM 2283 O O . GLN B 1 98 ? 16.078 -4.684 -2.678 1 97.12 98 GLN B O 1
ATOM 2288 N N . VAL B 1 99 ? 15.266 -6.281 -1.382 1 96.31 99 VAL B N 1
ATOM 2289 C CA . VAL B 1 99 ? 16.422 -7.16 -1.497 1 96.31 99 VAL B CA 1
ATOM 2290 C C . VAL B 1 99 ? 16.672 -7.504 -2.965 1 96.31 99 VAL B C 1
ATOM 2292 O O . VAL B 1 99 ? 17.812 -7.488 -3.432 1 96.31 99 VAL B O 1
ATOM 2295 N N . TYR B 1 100 ? 15.594 -7.77 -3.67 1 96 100 TYR B N 1
ATOM 2296 C CA . TYR B 1 100 ? 15.703 -8.117 -5.082 1 96 100 TYR B CA 1
ATOM 2297 C C . TYR B 1 100 ? 15.969 -6.879 -5.93 1 96 100 TYR B C 1
ATOM 2299 O O . TYR B 1 100 ? 16.734 -6.93 -6.891 1 96 100 TYR B O 1
ATOM 2307 N N . TRP B 1 101 ? 15.336 -5.809 -5.539 1 94.31 101 TRP B N 1
ATOM 2308 C CA . TRP B 1 101 ? 15.539 -4.555 -6.258 1 94.31 101 TRP B CA 1
ATOM 2309 C C . TRP B 1 101 ? 17 -4.113 -6.168 1 94.31 101 TRP B C 1
ATOM 2311 O O . TRP B 1 101 ? 17.609 -3.764 -7.18 1 94.31 101 TRP B O 1
ATOM 2321 N N . SER B 1 102 ? 17.547 -4.168 -4.957 1 94.25 102 SER B N 1
ATOM 2322 C CA . SER B 1 102 ? 18.938 -3.746 -4.73 1 94.25 102 SER B CA 1
ATOM 2323 C C . SER B 1 102 ? 19.906 -4.645 -5.48 1 94.25 102 SER B C 1
ATOM 2325 O O . SER B 1 102 ? 20.938 -4.176 -5.969 1 94.25 102 SER B O 1
ATOM 2327 N N . LYS B 1 103 ? 19.578 -5.887 -5.527 1 93.31 103 LYS B N 1
ATOM 2328 C CA . LYS B 1 103 ? 20.406 -6.832 -6.281 1 93.31 103 LYS B CA 1
ATOM 2329 C C . LYS B 1 103 ? 20.469 -6.441 -7.754 1 93.31 103 LYS B C 1
ATOM 2331 O O . LYS B 1 103 ? 21.547 -6.508 -8.367 1 93.31 103 LYS B O 1
ATOM 2336 N N . LYS B 1 104 ? 19.422 -6.008 -8.273 1 91.25 104 LYS B N 1
ATOM 2337 C CA . LYS B 1 104 ? 19.297 -5.711 -9.695 1 91.25 104 LYS B CA 1
ATOM 2338 C C . LYS B 1 104 ? 19.859 -4.332 -10.023 1 91.25 104 LYS B C 1
ATOM 2340 O O . LYS B 1 104 ? 20.578 -4.164 -11.016 1 91.25 104 LYS B O 1
ATOM 2345 N N . TYR B 1 105 ? 19.641 -3.338 -9.141 1 89.62 105 TYR B N 1
ATOM 2346 C CA . TYR B 1 105 ? 19.844 -1.961 -9.578 1 89.62 105 TYR B CA 1
ATOM 2347 C C . TYR B 1 105 ? 20.969 -1.299 -8.797 1 89.62 105 TYR B C 1
ATOM 2349 O O . TYR B 1 105 ? 21.5 -0.27 -9.219 1 89.62 105 TYR B O 1
ATOM 2357 N N . ILE B 1 106 ? 21.359 -1.889 -7.719 1 91.69 106 ILE B N 1
ATOM 2358 C CA . ILE B 1 106 ? 22.438 -1.307 -6.922 1 91.69 106 ILE B CA 1
ATOM 2359 C C . ILE B 1 106 ? 23.672 -2.186 -7.016 1 91.69 106 ILE B C 1
ATOM 2361 O O . ILE B 1 106 ? 24.703 -1.763 -7.555 1 91.69 106 ILE B O 1
ATOM 2365 N N . ARG B 1 107 ? 23.484 -3.492 -6.633 1 93 107 ARG B N 1
ATOM 2366 C CA . ARG B 1 107 ? 24.625 -4.398 -6.613 1 93 107 ARG B CA 1
ATOM 2367 C C . ARG B 1 107 ? 24.922 -4.941 -8.008 1 93 107 ARG B C 1
ATOM 2369 O O . ARG B 1 107 ? 26.062 -5.316 -8.312 1 93 107 ARG B O 1
ATOM 2376 N N . LYS B 1 108 ? 23.984 -5.145 -8.773 1 91.31 108 LYS B N 1
ATOM 2377 C CA . LYS B 1 108 ? 24.094 -5.652 -10.141 1 91.31 108 LYS B CA 1
ATOM 2378 C C . LYS B 1 108 ? 24.828 -6.992 -10.172 1 91.31 108 LYS B C 1
ATOM 2380 O O . LYS B 1 108 ? 25.703 -7.207 -11 1 91.31 108 LYS B O 1
ATOM 2385 N N . ASP B 1 109 ? 24.531 -7.715 -9.211 1 87.44 109 ASP B N 1
ATOM 2386 C CA . ASP B 1 109 ? 25.203 -9.008 -9.102 1 87.44 109 ASP B CA 1
ATOM 2387 C C . ASP B 1 109 ? 24.234 -10.156 -9.352 1 87.44 109 ASP B C 1
ATOM 2389 O O . ASP B 1 109 ? 24.375 -11.234 -8.766 1 87.44 109 ASP B O 1
ATOM 2393 N N . ARG B 1 110 ? 23.328 -9.875 -10.164 1 80.75 110 ARG B N 1
ATOM 2394 C CA . ARG B 1 110 ? 22.359 -10.93 -10.477 1 80.75 110 ARG B CA 1
ATOM 2395 C C . A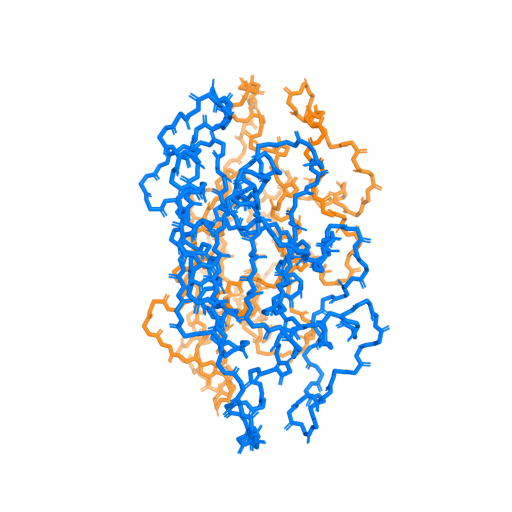RG B 1 110 ? 23 -12.008 -11.359 1 80.75 110 ARG B C 1
ATOM 2397 O O . ARG B 1 110 ? 23.578 -11.695 -12.406 1 80.75 110 ARG B O 1
ATOM 2404 N N . GLU B 1 111 ? 23.125 -13.086 -10.75 1 78.81 111 GLU B N 1
ATOM 2405 C CA . GLU B 1 111 ? 23.562 -14.234 -11.531 1 78.81 111 GLU B CA 1
ATOM 2406 C C . GLU B 1 111 ? 22.484 -15.305 -11.609 1 78.81 111 GLU B C 1
ATOM 2408 O O . GLU B 1 111 ? 21.609 -15.375 -10.734 1 78.81 111 GLU B O 1
ATOM 2413 N N . ASN B 1 112 ? 22.406 -16.031 -12.734 1 74.12 112 ASN B N 1
ATOM 2414 C CA . ASN B 1 112 ? 21.516 -17.188 -12.922 1 74.12 112 ASN B CA 1
ATOM 2415 C C . ASN B 1 112 ? 20.062 -16.828 -12.633 1 74.12 112 ASN B C 1
ATOM 2417 O O . ASN B 1 112 ? 19.406 -17.5 -11.852 1 74.12 112 ASN B O 1
ATOM 2421 N N . ILE B 1 113 ? 19.688 -15.781 -13.219 1 78.38 113 ILE B N 1
ATOM 2422 C CA . ILE B 1 113 ? 18.328 -15.289 -13.086 1 78.38 113 ILE B CA 1
ATOM 2423 C C . ILE B 1 113 ? 17.344 -16.281 -13.711 1 78.38 113 ILE B C 1
ATOM 2425 O O . ILE B 1 113 ? 17.547 -16.719 -14.844 1 78.38 113 ILE B O 1
ATOM 2429 N N . ARG B 1 114 ? 16.422 -16.781 -12.914 1 84.88 114 ARG B N 1
ATOM 2430 C CA . ARG B 1 114 ? 15.32 -17.609 -13.383 1 84.88 114 ARG B CA 1
ATOM 2431 C C . ARG B 1 114 ? 14.102 -16.766 -13.742 1 84.88 114 ARG B C 1
ATOM 2433 O O . ARG B 1 114 ? 13.531 -16.094 -12.883 1 84.88 114 ARG B O 1
ATOM 2440 N N . GLU B 1 115 ? 13.766 -16.797 -14.984 1 91.25 115 GLU B N 1
ATOM 2441 C CA . GLU B 1 115 ? 12.586 -16.062 -15.414 1 91.25 115 GLU B CA 1
ATOM 2442 C C . GLU B 1 115 ? 11.305 -16.734 -14.938 1 91.25 115 GLU B C 1
ATOM 2444 O O . GLU B 1 115 ? 11.203 -17.969 -14.969 1 91.25 115 GLU B O 1
ATOM 2449 N N . LYS B 1 116 ? 10.422 -15.93 -14.492 1 96.44 116 LYS B N 1
ATOM 2450 C CA . LYS B 1 116 ? 9.18 -16.469 -13.945 1 96.44 116 LYS B CA 1
ATOM 2451 C C . LYS B 1 116 ? 7.965 -15.875 -14.648 1 96.44 116 LYS B C 1
ATOM 2453 O O . LYS B 1 116 ? 8.078 -14.883 -15.367 1 96.44 116 LYS B O 1
ATOM 2458 N N . THR B 1 117 ? 6.867 -16.578 -14.555 1 97.88 117 THR B N 1
ATOM 2459 C CA . THR B 1 117 ? 5.559 -16.078 -14.961 1 97.88 117 THR B CA 1
ATOM 2460 C C . THR B 1 117 ? 4.773 -15.594 -13.742 1 97.88 117 THR B C 1
ATOM 2462 O O . THR B 1 117 ? 4.887 -16.156 -12.656 1 97.88 117 THR B O 1
ATOM 2465 N N . GLY B 1 118 ? 4.059 -14.484 -13.93 1 98.44 118 GLY B N 1
ATOM 2466 C CA . GLY B 1 118 ? 3.232 -13.93 -12.867 1 98.44 118 GLY B CA 1
ATOM 2467 C C . GLY B 1 118 ? 1.753 -13.93 -13.195 1 98.44 118 GLY B C 1
ATOM 2468 O O . GLY B 1 118 ? 1.373 -13.766 -14.359 1 98.44 118 GLY B O 1
ATOM 2469 N N . VAL B 1 119 ? 0.914 -14.102 -12.227 1 98.81 119 VAL B N 1
ATOM 2470 C CA . VAL B 1 119 ? -0.535 -13.992 -12.359 1 98.81 119 VAL B CA 1
ATOM 2471 C C . VAL B 1 119 ? -1.094 -13.109 -11.25 1 98.81 119 VAL B C 1
ATOM 2473 O O . VAL B 1 119 ? -0.757 -13.281 -10.078 1 98.81 119 VAL B O 1
ATOM 2476 N N . VAL B 1 120 ? -1.911 -12.18 -11.633 1 98.88 120 VAL B N 1
ATOM 2477 C CA . VAL B 1 120 ? -2.648 -11.367 -10.672 1 98.88 120 VAL B CA 1
ATOM 2478 C C . VAL B 1 120 ? -4.133 -11.727 -10.719 1 98.88 120 VAL B C 1
ATOM 2480 O O . VAL B 1 120 ? -4.758 -11.656 -11.781 1 98.88 120 VAL B O 1
ATOM 2483 N N . LEU B 1 121 ? -4.637 -12.164 -9.648 1 98.81 121 LEU B N 1
ATOM 2484 C CA . LEU B 1 121 ? -6.066 -12.328 -9.414 1 98.81 121 LEU B CA 1
ATOM 2485 C C . LEU B 1 121 ? -6.57 -11.312 -8.391 1 98.81 121 LEU B C 1
ATOM 2487 O O . LEU B 1 121 ? -6.371 -11.492 -7.188 1 98.81 121 LEU B O 1
ATOM 2491 N N . ALA B 1 122 ? -7.219 -10.266 -8.867 1 98.44 122 ALA B N 1
ATOM 2492 C CA . ALA B 1 122 ? -7.621 -9.195 -7.957 1 98.44 122 ALA B CA 1
ATOM 2493 C C . ALA B 1 122 ? -9.125 -8.961 -8.023 1 98.44 122 ALA B C 1
ATOM 2495 O O . ALA B 1 122 ? -9.75 -9.148 -9.07 1 98.44 122 ALA B O 1
ATOM 2496 N N . VAL B 1 123 ? -9.656 -8.609 -6.887 1 97.06 123 VAL B N 1
ATOM 2497 C CA . VAL B 1 123 ? -11.094 -8.375 -6.801 1 97.06 123 VAL B CA 1
ATOM 2498 C C . VAL B 1 123 ? -11.352 -7.031 -6.129 1 97.06 123 VAL B C 1
ATOM 2500 O O . VAL B 1 123 ? -10.672 -6.664 -5.164 1 97.06 123 VAL B O 1
ATOM 2503 N N . GLY B 1 124 ? -12.289 -6.258 -6.656 1 95.12 124 GLY B N 1
ATOM 2504 C CA . GLY B 1 124 ? -12.742 -4.996 -6.086 1 95.12 124 GLY B CA 1
ATOM 2505 C C . GLY B 1 124 ? -14.219 -4.984 -5.758 1 95.12 124 GLY B C 1
ATOM 2506 O O . GLY B 1 124 ? -15.031 -5.555 -6.492 1 95.12 124 GLY B O 1
ATOM 2507 N N . GLY B 1 125 ? -14.578 -4.383 -4.676 1 90.44 125 GLY B N 1
ATOM 2508 C CA . GLY B 1 125 ? -15.969 -4.301 -4.27 1 90.44 125 GLY B CA 1
ATOM 2509 C C . GLY B 1 125 ? -16.781 -3.363 -5.137 1 90.44 125 GLY B C 1
ATOM 2510 O O . GLY B 1 125 ? -17.938 -3.656 -5.457 1 90.44 125 GLY B O 1
ATOM 2511 N N . THR B 1 126 ? -16.25 -2.232 -5.449 1 88.12 126 THR B N 1
ATOM 2512 C CA . THR B 1 126 ? -16.859 -1.244 -6.328 1 88.12 126 THR B CA 1
ATOM 2513 C C . THR B 1 126 ? -16.078 -1.137 -7.641 1 88.12 126 THR B C 1
ATOM 2515 O O . THR B 1 126 ? -15.031 -1.76 -7.801 1 88.12 126 THR B O 1
ATOM 2518 N N . TYR B 1 127 ? -16.766 -0.461 -8.609 1 86.5 127 TYR B N 1
ATOM 2519 C CA . TYR B 1 127 ? -16.078 -0.295 -9.883 1 86.5 127 TYR B CA 1
ATOM 2520 C C . TYR B 1 127 ? -16.031 1.174 -10.289 1 86.5 127 TYR B C 1
ATOM 2522 O O . TYR B 1 127 ? -17.016 1.904 -10.125 1 86.5 127 TYR B O 1
ATOM 2530 N N . TRP B 1 128 ? -14.945 1.621 -10.609 1 87.44 128 TRP B N 1
ATOM 2531 C CA . TRP B 1 128 ? -14.75 2.881 -11.32 1 87.44 128 TRP B CA 1
ATOM 2532 C C . TRP B 1 128 ? -13.648 2.752 -12.367 1 87.44 128 TRP B C 1
ATOM 2534 O O . TRP B 1 128 ? -12.867 1.802 -12.344 1 87.44 128 TRP B O 1
ATOM 2544 N N . ASP B 1 129 ? -13.633 3.568 -13.266 1 87.62 129 ASP B N 1
ATOM 2545 C CA . ASP B 1 129 ? -12.648 3.502 -14.344 1 87.62 129 ASP B CA 1
ATOM 2546 C C . ASP B 1 129 ? -11.227 3.525 -13.797 1 87.62 129 ASP B C 1
ATOM 2548 O O . ASP B 1 129 ? -10.914 4.309 -12.898 1 87.62 129 ASP B O 1
ATOM 2552 N N . ASN B 1 130 ? -10.352 2.654 -14.234 1 87.94 130 ASN B N 1
ATOM 2553 C CA . ASN B 1 130 ? -8.93 2.605 -13.922 1 87.94 130 ASN B CA 1
ATOM 2554 C C . ASN B 1 130 ? -8.688 2.271 -12.453 1 87.94 130 ASN B C 1
ATOM 2556 O O . ASN B 1 130 ? -7.668 2.668 -11.883 1 87.94 130 ASN B O 1
ATOM 2560 N N . MET B 1 131 ? -9.695 1.596 -11.914 1 90.44 131 MET B N 1
ATOM 2561 C CA . MET B 1 131 ? -9.617 1.327 -10.484 1 90.44 131 MET B CA 1
ATOM 2562 C C . MET B 1 131 ? -8.383 0.487 -10.148 1 90.44 131 MET B C 1
ATOM 2564 O O . MET B 1 131 ? -7.914 0.489 -9.016 1 90.44 131 MET B O 1
ATOM 2568 N N . PHE B 1 132 ? -7.859 -0.249 -11.164 1 94.44 132 PHE B N 1
ATOM 2569 C CA . PHE B 1 132 ? -6.754 -1.149 -10.859 1 94.44 132 PHE B CA 1
ATOM 2570 C C . PHE B 1 132 ? -5.418 -0.506 -11.219 1 94.44 132 PHE B C 1
ATOM 2572 O O . PHE B 1 132 ? -4.359 -1.094 -10.992 1 94.44 132 PHE B O 1
ATOM 2579 N N . MET B 1 133 ? -5.449 0.655 -11.695 1 94.38 133 MET B N 1
ATOM 2580 C CA . MET B 1 133 ? -4.242 1.32 -12.18 1 94.38 133 MET B CA 1
ATOM 2581 C C . MET B 1 133 ? -3.195 1.412 -11.07 1 94.38 133 MET B C 1
ATOM 2583 O O . MET B 1 133 ? -2.029 1.08 -11.289 1 94.38 133 MET B O 1
ATOM 2587 N N . SER B 1 134 ? -3.594 1.852 -9.93 1 96.62 134 SER B N 1
ATOM 2588 C CA . SER B 1 134 ? -2.672 2.016 -8.812 1 96.62 134 SER B CA 1
ATOM 2589 C C . SER B 1 134 ? -2.061 0.681 -8.398 1 96.62 134 SER B C 1
ATOM 2591 O O . SER B 1 134 ? -0.842 0.569 -8.25 1 96.62 134 SER B O 1
ATOM 2593 N N . SER B 1 135 ? -2.891 -0.346 -8.266 1 97.81 135 SER B N 1
ATOM 2594 C CA . SER B 1 135 ? -2.406 -1.659 -7.855 1 97.81 135 SER B CA 1
ATOM 2595 C C . SER B 1 135 ? -1.547 -2.297 -8.938 1 97.81 135 SER B C 1
ATOM 2597 O O . SER B 1 135 ? -0.588 -3.012 -8.641 1 97.81 135 SER B O 1
ATOM 2599 N N . GLU B 1 136 ? -1.867 -2.033 -10.211 1 97.06 136 GLU B N 1
ATOM 2600 C CA . GLU B 1 136 ? -1.081 -2.582 -11.312 1 97.06 136 GLU B CA 1
ATOM 2601 C C . GLU B 1 136 ? 0.341 -2.029 -11.305 1 97.06 136 GLU B C 1
ATOM 2603 O O . GLU B 1 136 ? 1.291 -2.742 -11.633 1 97.06 136 GLU B O 1
ATOM 2608 N N . GLU B 1 137 ? 0.452 -0.788 -10.984 1 97.19 137 GLU B N 1
ATOM 2609 C CA . GLU B 1 137 ? 1.78 -0.187 -10.914 1 97.19 137 GLU B CA 1
ATOM 2610 C C . GLU B 1 137 ? 2.623 -0.844 -9.82 1 97.19 137 GLU B C 1
ATOM 2612 O O . GLU B 1 137 ? 3.76 -1.252 -10.07 1 97.19 137 GLU B O 1
ATOM 2617 N N . VAL B 1 138 ? 2.045 -1.003 -8.68 1 98.19 138 VAL B N 1
ATOM 2618 C CA . VAL B 1 138 ? 2.738 -1.578 -7.535 1 98.19 138 VAL B CA 1
ATOM 2619 C C . VAL B 1 138 ? 3.068 -3.043 -7.812 1 98.19 138 VAL B C 1
ATOM 2621 O O . VAL B 1 138 ? 4.203 -3.479 -7.609 1 98.19 138 VAL B O 1
ATOM 2624 N N . LEU B 1 139 ? 2.129 -3.773 -8.328 1 98.56 139 LEU B N 1
ATOM 2625 C CA . LEU B 1 139 ? 2.322 -5.195 -8.602 1 98.56 139 LEU B CA 1
ATOM 2626 C C . LEU B 1 139 ? 3.297 -5.398 -9.758 1 98.56 139 LEU B C 1
ATOM 2628 O O . LEU B 1 139 ? 4.066 -6.363 -9.766 1 98.56 139 LEU B O 1
ATOM 2632 N N . GLY B 1 140 ? 3.229 -4.477 -10.695 1 97.69 140 GLY B N 1
ATOM 2633 C CA . GLY B 1 140 ? 4.203 -4.531 -11.773 1 97.69 140 GLY B CA 1
ATOM 2634 C C . GLY B 1 140 ? 5.637 -4.438 -11.289 1 97.69 140 GLY B C 1
ATOM 2635 O O . GLY B 1 140 ? 6.496 -5.203 -11.734 1 97.69 140 GLY B O 1
ATOM 2636 N N . LEU B 1 141 ? 5.895 -3.543 -10.422 1 97 141 LEU B N 1
ATOM 2637 C CA . LEU B 1 141 ? 7.23 -3.377 -9.859 1 97 141 LEU B CA 1
ATOM 2638 C C . LEU B 1 141 ? 7.613 -4.578 -9 1 97 141 LEU B C 1
ATOM 2640 O O . LEU B 1 141 ? 8.766 -5.016 -9.016 1 97 141 LEU B O 1
ATOM 2644 N N . ALA B 1 142 ? 6.645 -5.086 -8.258 1 98.44 142 ALA B N 1
ATOM 2645 C CA . ALA B 1 142 ? 6.891 -6.281 -7.453 1 98.44 142 ALA B CA 1
ATOM 2646 C C . ALA B 1 142 ? 7.32 -7.453 -8.328 1 98.44 142 ALA B C 1
ATOM 2648 O O . ALA B 1 142 ? 8.32 -8.117 -8.039 1 98.44 142 ALA B O 1
ATOM 2649 N N . PHE B 1 143 ? 6.578 -7.684 -9.398 1 98.56 143 PHE B N 1
ATOM 2650 C CA . PHE B 1 143 ? 6.879 -8.781 -10.312 1 98.56 143 PHE B CA 1
ATOM 2651 C C . PHE B 1 143 ? 8.227 -8.562 -10.992 1 98.56 143 PHE B C 1
ATOM 2653 O O . PHE B 1 143 ? 9 -9.508 -11.156 1 98.56 143 PHE B O 1
ATOM 2660 N N . ALA B 1 144 ? 8.5 -7.309 -11.336 1 96.56 144 ALA B N 1
ATOM 2661 C CA . ALA B 1 144 ? 9.797 -7.008 -11.93 1 96.56 144 ALA B CA 1
ATOM 2662 C C . ALA B 1 144 ? 10.938 -7.348 -10.977 1 96.56 144 ALA B C 1
ATOM 2664 O O . ALA B 1 144 ? 11.953 -7.914 -11.383 1 96.56 144 ALA B O 1
ATOM 2665 N N . ALA B 1 145 ? 10.766 -7.023 -9.742 1 95.94 145 ALA B N 1
ATOM 2666 C CA . ALA B 1 145 ? 11.781 -7.328 -8.734 1 95.94 145 ALA B CA 1
ATOM 2667 C C . ALA B 1 145 ? 12 -8.836 -8.617 1 95.94 145 ALA B C 1
ATOM 2669 O O . ALA B 1 145 ? 13.133 -9.281 -8.391 1 95.94 145 ALA B O 1
ATOM 2670 N N . MET B 1 146 ? 10.977 -9.609 -8.852 1 96.94 146 MET B N 1
ATOM 2671 C CA . MET B 1 146 ? 11.039 -11.055 -8.68 1 96.94 146 MET B CA 1
ATOM 2672 C C . MET B 1 146 ? 11.375 -11.75 -9.992 1 96.94 146 MET B C 1
ATOM 2674 O O . MET B 1 146 ? 11.211 -12.961 -10.117 1 96.94 146 MET B O 1
ATOM 2678 N N . ASP B 1 147 ? 11.688 -10.992 -11.039 1 95.5 147 ASP B N 1
ATOM 2679 C CA . ASP B 1 147 ? 12.141 -11.492 -12.328 1 95.5 147 ASP B CA 1
ATOM 2680 C C . ASP B 1 147 ? 11 -12.156 -13.094 1 95.5 147 ASP B C 1
ATOM 2682 O O . ASP B 1 147 ? 11.195 -13.172 -13.758 1 95.5 147 ASP B O 1
ATOM 2686 N N . VAL B 1 148 ? 9.805 -11.602 -12.875 1 97.06 148 VAL B N 1
ATOM 2687 C CA . VAL B 1 148 ? 8.656 -12.008 -13.672 1 97.06 148 VAL B CA 1
ATOM 2688 C C . VAL B 1 148 ? 8.633 -11.227 -14.984 1 97.06 148 VAL B C 1
ATOM 2690 O O . VAL B 1 148 ? 8.727 -10 -14.984 1 97.06 148 VAL B O 1
ATOM 2693 N N . LYS B 1 149 ? 8.492 -11.883 -16.062 1 91.38 149 LYS B N 1
ATOM 2694 C CA . LYS B 1 149 ? 8.539 -11.242 -17.375 1 91.38 149 LYS B CA 1
ATOM 2695 C C . LYS B 1 149 ? 7.156 -11.195 -18.016 1 91.38 149 LYS B C 1
ATOM 2697 O O . LYS B 1 149 ? 6.844 -10.258 -18.766 1 91.38 149 LYS B O 1
ATOM 2702 N N . ASP B 1 150 ? 6.387 -12.219 -17.797 1 95.94 150 ASP B N 1
ATOM 2703 C CA . ASP B 1 150 ? 5.035 -12.328 -18.344 1 95.94 150 ASP B CA 1
ATOM 2704 C C . ASP B 1 150 ? 3.996 -12.289 -17.219 1 95.94 150 ASP B C 1
ATOM 2706 O O . ASP B 1 150 ? 4.004 -13.141 -16.328 1 95.94 150 ASP B O 1
ATOM 2710 N N . ILE B 1 151 ? 3.168 -11.289 -17.328 1 98.25 151 ILE B N 1
ATOM 2711 C CA . ILE B 1 151 ? 2.174 -11.133 -16.266 1 98.25 151 ILE B CA 1
ATOM 2712 C C . ILE B 1 151 ? 0.771 -11.289 -16.859 1 98.25 151 ILE B C 1
ATOM 2714 O O . ILE B 1 151 ? 0.429 -10.641 -17.844 1 98.25 151 ILE B O 1
ATOM 2718 N N . HIS B 1 152 ? 0.008 -12.156 -16.297 1 98.56 152 HIS B N 1
ATOM 2719 C CA . HIS B 1 152 ? -1.406 -12.32 -16.625 1 98.56 152 HIS B CA 1
ATOM 2720 C C . HIS B 1 152 ? -2.289 -11.75 -15.523 1 98.56 152 HIS B C 1
ATOM 2722 O O . HIS B 1 152 ? -1.904 -11.742 -14.352 1 98.56 152 HIS B O 1
ATOM 2728 N N . LYS B 1 153 ? -3.426 -11.281 -15.992 1 98.38 153 LYS B N 1
ATOM 2729 C CA . LYS B 1 153 ? -4.297 -10.633 -15.016 1 98.38 153 LYS B CA 1
ATOM 2730 C C . LYS B 1 153 ? -5.746 -11.062 -15.195 1 98.38 153 LYS B C 1
ATOM 2732 O O . LYS B 1 153 ? -6.215 -11.234 -16.328 1 98.38 153 LYS B O 1
ATOM 2737 N N . VAL B 1 154 ? -6.406 -11.305 -14.141 1 98.5 154 VAL B N 1
ATOM 2738 C CA . VAL B 1 154 ? -7.852 -11.508 -14.07 1 98.5 154 VAL B CA 1
ATOM 2739 C C . VAL B 1 154 ? -8.438 -10.656 -12.945 1 98.5 154 VAL B C 1
ATOM 2741 O O . VAL B 1 154 ? -8.102 -10.844 -11.773 1 98.5 154 VAL B O 1
ATOM 2744 N N . TYR B 1 155 ? -9.305 -9.734 -13.297 1 97.38 155 TYR B N 1
ATOM 2745 C CA . TYR B 1 155 ? -9.891 -8.805 -12.336 1 97.38 155 TYR B CA 1
ATOM 2746 C C . TYR B 1 155 ? -11.391 -9.023 -12.211 1 97.38 155 TYR B C 1
ATOM 2748 O O . TYR B 1 155 ? -12.102 -9.109 -13.211 1 97.38 155 TYR B O 1
ATOM 2756 N N . GLY B 1 156 ? -11.82 -9.25 -10.977 1 96.31 156 GLY B N 1
ATOM 2757 C CA . GLY B 1 156 ? -13.234 -9.227 -10.664 1 96.31 156 GLY B CA 1
ATOM 2758 C C . GLY B 1 156 ? -13.68 -7.93 -10.008 1 96.31 156 GLY B C 1
ATOM 2759 O O . GLY B 1 156 ? -13.016 -7.43 -9.094 1 96.31 156 GLY B O 1
ATOM 2760 N N . VAL B 1 157 ? -14.789 -7.348 -10.516 1 93.5 157 VAL B N 1
ATOM 2761 C CA . VAL B 1 157 ? -15.227 -6.059 -10 1 93.5 157 VAL B CA 1
ATOM 2762 C C . VAL B 1 157 ? -16.656 -6.168 -9.484 1 93.5 157 VAL B C 1
ATOM 2764 O O . VAL B 1 157 ? -17.344 -7.156 -9.75 1 93.5 157 VAL B O 1
ATOM 2767 N N . ASN B 1 158 ? -17.078 -5.203 -8.641 1 92.69 158 ASN B N 1
ATOM 2768 C CA . ASN B 1 158 ? -18.453 -5.035 -8.148 1 92.69 158 ASN B CA 1
ATOM 2769 C C . ASN B 1 158 ? -18.859 -6.199 -7.258 1 92.69 158 ASN B C 1
ATOM 2771 O O . ASN B 1 158 ? -20.016 -6.645 -7.305 1 92.69 158 ASN B O 1
ATOM 2775 N N . THR B 1 159 ? -17.984 -6.699 -6.52 1 93 159 THR B N 1
ATOM 2776 C CA . THR B 1 159 ? -18.266 -7.875 -5.707 1 93 159 THR B CA 1
ATOM 2777 C C . THR B 1 159 ? -19.125 -7.508 -4.5 1 93 159 THR B C 1
ATOM 2779 O O . THR B 1 159 ? -19.688 -8.383 -3.838 1 93 159 THR B O 1
ATOM 2782 N N . ASP B 1 160 ? -19.203 -6.223 -4.184 1 87 160 ASP B N 1
ATOM 2783 C CA . ASP B 1 160 ? -20.141 -5.789 -3.156 1 87 160 ASP B CA 1
ATOM 2784 C C . ASP B 1 160 ? -21.578 -6.102 -3.559 1 87 160 ASP B C 1
ATOM 2786 O O . ASP B 1 160 ? -22.438 -6.293 -2.699 1 87 160 ASP B O 1
ATOM 2790 N N . HIS B 1 161 ? -21.828 -6.215 -4.84 1 89.31 161 HIS B N 1
ATOM 2791 C CA . HIS B 1 161 ? -23.172 -6.406 -5.34 1 89.31 161 HIS B CA 1
ATOM 2792 C C . HIS B 1 161 ? -23.344 -7.797 -5.949 1 89.31 161 HIS B C 1
ATOM 2794 O O . HIS B 1 161 ? -24.422 -8.391 -5.848 1 89.31 161 HIS B O 1
ATOM 2800 N N . ILE B 1 162 ? -22.312 -8.242 -6.676 1 91.81 162 ILE B N 1
ATOM 2801 C CA . ILE B 1 162 ? -22.344 -9.547 -7.336 1 91.81 162 ILE B CA 1
ATOM 2802 C C . ILE B 1 162 ? -21.156 -10.391 -6.863 1 91.81 162 ILE B C 1
ATOM 2804 O O . ILE B 1 162 ? -20.016 -10.109 -7.223 1 91.81 162 ILE B O 1
ATOM 2808 N N . PRO B 1 163 ? -21.531 -11.414 -6.086 1 94.88 163 PRO B N 1
ATOM 2809 C CA . PRO B 1 163 ? -20.438 -12.305 -5.707 1 94.88 163 PRO B CA 1
ATOM 2810 C C . PRO B 1 163 ? -19.641 -12.812 -6.914 1 94.88 163 PRO B C 1
ATOM 2812 O O . PRO B 1 163 ? -20.219 -13.07 -7.973 1 94.88 163 PRO B O 1
ATOM 2815 N N . ILE B 1 164 ? -18.344 -12.977 -6.738 1 96.5 164 ILE B N 1
ATOM 2816 C CA . ILE B 1 164 ? -17.453 -13.297 -7.848 1 96.5 164 ILE B CA 1
ATOM 2817 C C . ILE B 1 164 ? -17.875 -14.625 -8.477 1 96.5 164 ILE B C 1
ATOM 2819 O O . ILE B 1 164 ? -17.75 -14.82 -9.688 1 96.5 164 ILE B O 1
ATOM 2823 N N . GLU B 1 165 ? -18.422 -15.578 -7.691 1 95.19 165 GLU B N 1
ATOM 2824 C CA . GLU B 1 165 ? -18.797 -16.906 -8.164 1 95.19 165 GLU B CA 1
ATOM 2825 C C . GLU B 1 165 ? -19.969 -16.828 -9.156 1 95.19 165 GLU B C 1
ATOM 2827 O O . GLU B 1 165 ? -20.188 -17.75 -9.938 1 95.19 165 GLU B O 1
ATOM 2832 N N . LYS B 1 166 ? -20.625 -15.719 -9.125 1 96 166 LYS B N 1
ATOM 2833 C CA . LYS B 1 166 ? -21.766 -15.531 -10.008 1 96 166 LYS B CA 1
ATOM 2834 C C . LYS B 1 166 ? -21.359 -14.828 -11.297 1 96 166 LYS B C 1
ATOM 2836 O O . LYS B 1 166 ? -22.156 -14.695 -12.219 1 96 166 LYS B O 1
ATOM 2841 N N . ASN B 1 167 ? -20.203 -14.344 -11.305 1 95.75 167 ASN B N 1
ATOM 2842 C CA . ASN B 1 167 ? -19.672 -13.766 -12.539 1 95.75 167 ASN B CA 1
ATOM 2843 C C . ASN B 1 167 ? -19.062 -14.844 -13.438 1 95.75 167 ASN B C 1
ATOM 2845 O O . ASN B 1 167 ? -17.844 -15.062 -13.406 1 95.75 167 ASN B O 1
ATOM 2849 N N . GLU B 1 168 ? -19.828 -15.438 -14.297 1 96.25 168 GLU B N 1
ATOM 2850 C CA . GLU B 1 168 ? -19.438 -16.594 -15.086 1 96.25 168 GLU B CA 1
ATOM 2851 C C . GLU B 1 168 ? -18.266 -16.25 -16.016 1 96.25 168 GLU B C 1
ATOM 2853 O O . GLU B 1 168 ? -17.359 -17.078 -16.203 1 96.25 168 GLU B O 1
ATOM 2858 N N . GLU B 1 169 ? -18.328 -15.148 -16.5 1 97 169 GLU B N 1
ATOM 2859 C CA . GLU B 1 169 ? -17.297 -14.734 -17.453 1 97 169 GLU B CA 1
ATOM 2860 C C . GLU B 1 169 ? -15.93 -14.656 -16.766 1 97 169 GLU B C 1
ATOM 2862 O O . GLU B 1 169 ? -14.945 -15.195 -17.281 1 97 169 GLU B O 1
ATOM 2867 N N . ILE B 1 170 ? -15.875 -13.992 -15.641 1 97.81 170 ILE B N 1
ATOM 2868 C CA . ILE B 1 170 ? -14.625 -13.812 -14.914 1 97.81 170 ILE B CA 1
ATOM 2869 C C . ILE B 1 170 ? -14.141 -15.164 -14.383 1 97.81 170 ILE B C 1
ATOM 2871 O O . ILE B 1 170 ? -12.945 -15.461 -14.43 1 97.81 170 ILE B O 1
ATOM 2875 N N . MET B 1 171 ? -15.07 -15.953 -13.906 1 98.31 171 MET B N 1
ATOM 2876 C CA . MET B 1 171 ? -14.719 -17.281 -13.406 1 98.31 171 MET B CA 1
ATOM 2877 C C . MET B 1 171 ? -14.164 -18.141 -14.531 1 98.31 171 MET B C 1
ATOM 2879 O O . MET B 1 171 ? -13.172 -18.859 -14.336 1 98.31 171 MET B O 1
ATOM 2883 N N . LYS B 1 172 ? -14.75 -18.062 -15.672 1 98.56 172 LYS B N 1
ATOM 2884 C CA . LYS B 1 172 ? -14.266 -18.812 -16.828 1 98.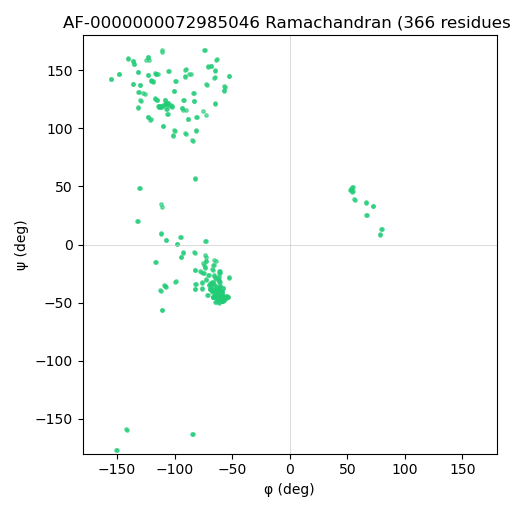56 172 LYS B CA 1
ATOM 2885 C C . LYS B 1 172 ? -12.875 -18.344 -17.25 1 98.56 172 LYS B C 1
ATOM 2887 O O . LYS B 1 172 ? -12.023 -19.156 -17.594 1 98.56 172 LYS B O 1
ATOM 2892 N N . LYS B 1 173 ? -12.672 -17.047 -17.25 1 98.62 173 LYS B N 1
ATOM 2893 C CA . LYS B 1 173 ? -11.367 -16.484 -17.594 1 98.62 173 LYS B CA 1
ATOM 2894 C C . LYS B 1 173 ? -10.281 -17.016 -16.656 1 98.62 173 LYS B C 1
ATOM 2896 O O . LYS B 1 173 ? -9.188 -17.359 -17.109 1 98.62 173 LYS B O 1
ATOM 2901 N N . ALA B 1 174 ? -10.57 -17.047 -15.367 1 98.81 174 ALA B N 1
ATOM 2902 C CA . ALA B 1 174 ? -9.617 -17.562 -14.383 1 98.81 174 ALA B CA 1
ATOM 2903 C C . ALA B 1 174 ? -9.305 -19.031 -14.633 1 98.81 174 ALA B C 1
ATOM 2905 O O . ALA B 1 174 ? -8.141 -19.438 -14.648 1 98.81 174 ALA B O 1
ATOM 2906 N N . TYR B 1 175 ? -10.352 -19.781 -14.859 1 98.75 175 TYR B N 1
ATOM 2907 C CA . TYR B 1 175 ? -10.195 -21.203 -15.125 1 98.75 175 TYR B CA 1
ATOM 2908 C C . TYR B 1 175 ? -9.367 -21.438 -16.391 1 98.75 175 TYR B C 1
ATOM 2910 O O . TYR B 1 175 ? -8.43 -22.234 -16.391 1 98.75 175 TYR B O 1
ATOM 2918 N N . ASP B 1 176 ? -9.742 -20.766 -17.453 1 98.75 176 ASP B N 1
ATOM 2919 C CA . ASP B 1 176 ? -9.07 -20.922 -18.734 1 98.75 176 ASP B CA 1
ATOM 2920 C C . ASP B 1 176 ? -7.594 -20.547 -18.641 1 98.75 176 ASP B C 1
ATOM 2922 O O . ASP B 1 176 ? -6.738 -21.188 -19.25 1 98.75 176 ASP B O 1
ATOM 2926 N N . LEU B 1 177 ? -7.316 -19.484 -17.875 1 98.69 177 LEU B N 1
ATOM 2927 C CA . LEU B 1 177 ? -5.926 -19.078 -17.672 1 98.69 177 LEU B CA 1
ATOM 2928 C C . LEU B 1 177 ? -5.145 -20.188 -16.969 1 98.69 177 LEU B C 1
ATOM 2930 O O . LEU B 1 177 ? -4.004 -20.469 -17.344 1 98.69 177 LEU B O 1
ATOM 2934 N N . GLY B 1 178 ? -5.746 -20.734 -15.922 1 98.56 178 GLY B N 1
ATOM 2935 C CA . GLY B 1 178 ? -5.129 -21.875 -15.266 1 98.56 178 GLY B CA 1
ATOM 2936 C C . GLY B 1 178 ? -4.801 -23.016 -16.219 1 98.56 178 GLY B C 1
ATOM 2937 O O . GLY B 1 178 ? -3.684 -23.531 -16.219 1 98.56 178 GLY B O 1
ATOM 2938 N N . CYS B 1 179 ? -5.738 -23.375 -17.125 1 98.38 179 CYS B N 1
ATOM 2939 C CA . CYS B 1 179 ? -5.547 -24.422 -18.109 1 98.38 179 CYS B CA 1
ATOM 2940 C C . CYS B 1 179 ? -4.398 -24.078 -19.062 1 98.38 179 CYS B C 1
ATOM 2942 O O . CYS B 1 179 ? -3.572 -24.938 -19.375 1 98.38 179 CYS B O 1
ATOM 2944 N N . GLU B 1 180 ? -4.406 -22.875 -19.453 1 97.81 180 GLU B N 1
ATOM 2945 C CA . GLU B 1 180 ? -3.381 -22.422 -20.375 1 97.81 180 GLU B CA 1
ATOM 2946 C C . GLU B 1 180 ? -1.984 -22.562 -19.781 1 97.81 180 GLU B C 1
ATOM 2948 O O . GLU B 1 180 ? -1.058 -23.016 -20.453 1 97.81 180 GLU B O 1
ATOM 2953 N N . LEU B 1 181 ? -1.814 -22.125 -18.531 1 97.19 181 LEU B N 1
ATOM 2954 C CA . LEU B 1 181 ? -0.505 -22.141 -17.891 1 97.19 181 LEU B CA 1
ATOM 2955 C C . LEU B 1 181 ? -0.081 -23.562 -17.531 1 97.19 181 LEU B C 1
ATOM 2957 O O . LEU B 1 181 ? 1.11 -23.875 -17.531 1 97.19 181 LEU B O 1
ATOM 2961 N N . LYS B 1 182 ? -1.034 -24.438 -17.25 1 95.62 182 LYS B N 1
ATOM 2962 C CA . LYS B 1 182 ? -0.744 -25.844 -17.047 1 95.62 182 LYS B CA 1
ATOM 2963 C C . LYS B 1 182 ? -0.082 -26.453 -18.281 1 95.62 182 LYS B C 1
ATOM 2965 O O . LYS B 1 182 ? 0.881 -27.203 -18.172 1 95.62 182 LYS B O 1
ATOM 2970 N N . ASN B 1 183 ? -0.532 -26.094 -19.406 1 90.25 183 ASN B N 1
ATOM 2971 C CA . ASN B 1 183 ? -0.075 -26.641 -20.688 1 90.25 183 ASN B CA 1
ATOM 2972 C C . ASN B 1 183 ? 1.27 -26.062 -21.094 1 90.25 183 ASN B C 1
ATOM 2974 O O . ASN B 1 183 ? 1.979 -26.641 -21.922 1 90.25 183 ASN B O 1
ATOM 2978 N N . LYS B 1 184 ? 1.575 -24.922 -20.594 1 87.38 184 LYS B N 1
ATOM 2979 C CA . LYS B 1 184 ? 2.834 -24.25 -20.922 1 87.38 184 LYS B CA 1
ATOM 2980 C C . LYS B 1 184 ? 4 -24.891 -20.172 1 87.38 184 LYS B C 1
ATOM 2982 O O . LYS B 1 184 ? 5.133 -24.875 -20.656 1 87.38 184 LYS B O 1
ATOM 2987 N N . TYR B 1 185 ? 3.75 -25.375 -19 1 81.75 185 TYR B N 1
ATOM 2988 C CA . TYR B 1 185 ? 4.816 -25.969 -18.203 1 81.75 185 TYR B CA 1
ATOM 2989 C C . TYR B 1 185 ? 4.652 -27.484 -18.125 1 81.75 185 TYR B C 1
ATOM 2991 O O . TYR B 1 185 ? 5.625 -28.203 -17.922 1 81.75 185 TYR B O 1
#

pLDDT: mean 95.89, std 4.19, range [72.88, 98.94]

Organism: Clostridium tetani (strain Massachusetts / E88) (NCBI:txid212717)

Nearest PDB structures (foldseek):
  4r81-assembly3_C-2  TM=7.946E-01  e=1.755E-10  Methanothermobacter marburgensis str. Marburg
  1rli-assembly1_B  TM=7.750E-01  e=3.760E-08  Bacillus subtilis
  1rli-assembly1_D  TM=7.486E-01  e=2.043E-08  Bacillus subtilis
  1rli-assembly1_C  TM=7.416E-01  e=4.515E-08  Bacillus subtilis
  1rli-assembly1_A  TM=7.668E-01  e=1.127E-07  Bacillus subtilis